Protein AF-A7TB73-F1 (afdb_monomer_lite)

Secondary structure (DSSP, 8-state):
---EEE-TTS--EEE-------TTS-S---GGGSSHHHHHHHHHHHHHHT-TTTTTT-------TTT-----S--EEEE-SS-TTEEEEE-TT-HHHHHHHHTTHHHHHHHHHHHHTS--SSS-EEEEEETT-SSSEEE-SSEEEEEGGG---TT-HHHHHHHHHHHHHHHHHHHHHTT---SSGGGHHHHHHHHHHHHHHHHHHHHHHHHHHHHHT-

Organism: Nematostella vectensis (NCBI:txid45351)

Foldseek 3Di:
DWDWDQDPPDRDTDGPDDDDDDPPDDLDPDPVCVDPVNVVVVVVVQVLLQDCVNVVNDGRHDDPPLQDDDDDDPWDWDAQPVDNLEIETEDPPLVQLVCVLCNCVVVLQVLLCVVVVHHQPDSHAYEYEDAPDPDQWRAHANYIYHHPVLRDHPVDVVSSLVSLLRVSLSSLLNSCCVVDPDPTPVCVCVSNVRSVVSSLVVCCVPVHDVRSVVVVVD

pLDDT: mean 75.33, std 19.54, range [25.14, 95.38]

Sequence (218 aa):
MRVCIREEKKEDWYEAGFQLEDSNRPVCPDGKKRNLDYFLACQQNAVSSADPDYGGGELVIRIPKQVLSCAMGPFEIYVDPIMPEVTNFCLPGLLANLKHSTAFLHDVFEMYEENLSCRYPYTHYKQVFVDQAYSVKAAYASMSIFNTSLLHSSRIIDQTFITRRVLAQALAEQFFGCYICMQDWSDAWLCSGIAGYLYSLYVKKAFGNNEYRYWIMK

InterPro domains:
  IPR014782 Peptidase M1, membrane alanine aminopeptidase [PF01433] (107-213)
  IPR027268 Peptidase M4/M1, CTD superfamily [G3DSA:1.10.390.10] (83-218)
  IPR037813 Transcription initiation factor TFIID subunit 2 [PTHR15137] (67-218)

Structure (mmCIF, N/CA/C/O backbone):
data_AF-A7TB73-F1
#
_entry.id   AF-A7TB73-F1
#
loop_
_atom_site.group_PDB
_atom_site.id
_atom_site.type_symbol
_atom_site.label_atom_id
_atom_site.label_alt_id
_atom_site.label_comp_id
_atom_site.label_asym_id
_atom_site.label_entity_id
_atom_site.label_seq_id
_atom_site.pdbx_PDB_ins_code
_atom_site.Cartn_x
_atom_site.Cartn_y
_atom_site.Cartn_z
_atom_site.occupancy
_atom_site.B_iso_or_equiv
_atom_site.auth_seq_id
_atom_site.auth_comp_id
_atom_site.auth_asym_id
_atom_site.auth_atom_id
_atom_site.pdbx_PDB_model_num
ATOM 1 N N . MET A 1 1 ? -21.902 -4.929 -16.875 1.00 30.62 1 MET A N 1
ATOM 2 C CA . MET A 1 1 ? -22.076 -3.512 -16.486 1.00 30.62 1 MET A CA 1
ATOM 3 C C . MET A 1 1 ? -21.548 -2.669 -17.643 1.00 30.62 1 MET A C 1
ATOM 5 O O . MET A 1 1 ? -20.376 -2.799 -17.960 1.00 30.62 1 MET A O 1
ATOM 9 N N . ARG A 1 2 ? -22.414 -1.945 -18.369 1.00 25.14 2 ARG A N 1
ATOM 10 C CA . ARG A 1 2 ? -22.021 -1.143 -19.545 1.00 25.14 2 ARG A CA 1
ATOM 11 C C . ARG A 1 2 ? -21.600 0.242 -19.066 1.00 25.14 2 ARG A C 1
ATOM 13 O O . ARG A 1 2 ? -22.433 0.953 -18.515 1.00 25.14 2 ARG A O 1
ATOM 20 N N . VAL A 1 3 ? -20.337 0.606 -19.253 1.00 28.23 3 VAL A N 1
ATOM 21 C CA . VAL A 1 3 ? -19.858 1.967 -18.986 1.00 28.23 3 VAL A CA 1
ATOM 22 C C . VAL A 1 3 ? -19.557 2.608 -20.333 1.00 28.23 3 VAL A C 1
ATOM 24 O O . VAL A 1 3 ? -18.673 2.152 -21.052 1.00 28.23 3 VAL A O 1
ATOM 27 N N . CYS A 1 4 ? -20.341 3.624 -20.687 1.00 30.20 4 CYS A N 1
ATOM 28 C CA . CYS A 1 4 ? -20.129 4.449 -21.872 1.00 30.20 4 CYS A CA 1
ATOM 29 C C . CYS A 1 4 ? -19.457 5.747 -21.425 1.00 30.20 4 CYS A C 1
ATOM 31 O O . CYS A 1 4 ? -19.953 6.402 -20.508 1.00 30.20 4 CYS A O 1
ATOM 33 N N . ILE A 1 5 ? -18.341 6.114 -22.051 1.00 42.56 5 ILE A N 1
ATOM 34 C CA . ILE A 1 5 ? -17.642 7.374 -21.778 1.00 42.56 5 ILE A CA 1
ATOM 35 C C . ILE A 1 5 ? -17.822 8.266 -23.005 1.00 42.56 5 ILE A C 1
ATOM 37 O O . ILE A 1 5 ? -17.532 7.845 -24.122 1.00 42.56 5 ILE A O 1
ATOM 41 N N . ARG A 1 6 ? -18.332 9.481 -22.788 1.00 35.41 6 ARG A N 1
ATOM 42 C CA . ARG A 1 6 ? -18.509 10.504 -23.824 1.00 35.41 6 ARG A CA 1
ATOM 43 C C . ARG A 1 6 ? -17.236 11.345 -23.898 1.00 35.41 6 ARG A C 1
ATOM 45 O O . ARG A 1 6 ? -16.830 11.915 -22.890 1.00 35.41 6 ARG A O 1
ATOM 52 N N . GLU A 1 7 ? -16.609 11.410 -25.067 1.00 40.19 7 GLU A N 1
ATOM 53 C CA . GLU A 1 7 ? -15.435 12.253 -25.310 1.00 40.19 7 GLU A CA 1
ATOM 54 C C . GLU A 1 7 ? -15.895 13.589 -25.927 1.00 40.19 7 GLU A C 1
ATOM 56 O O . GLU A 1 7 ? -16.619 13.602 -26.918 1.00 40.19 7 GLU A O 1
ATOM 61 N N . GLU A 1 8 ? -15.520 14.732 -25.343 1.00 45.84 8 GLU A N 1
ATOM 62 C CA . GLU A 1 8 ? -16.098 16.048 -25.698 1.00 45.84 8 GLU A CA 1
ATOM 63 C C . GLU A 1 8 ? -15.770 16.549 -27.117 1.00 45.84 8 GLU A C 1
ATOM 65 O O . GLU A 1 8 ? -16.395 17.495 -27.589 1.00 45.84 8 GLU A O 1
ATOM 70 N N . LYS A 1 9 ? -14.813 15.939 -27.830 1.00 45.81 9 LYS A N 1
ATOM 71 C CA . LYS A 1 9 ? -14.358 16.429 -29.148 1.00 45.81 9 LYS A CA 1
ATOM 72 C C . LYS A 1 9 ? -14.953 15.709 -30.360 1.00 45.81 9 LYS A C 1
ATOM 74 O O . LYS A 1 9 ? -14.787 16.192 -31.477 1.00 45.81 9 LYS A O 1
ATOM 79 N N . LYS A 1 10 ? -15.642 14.585 -30.172 1.00 43.84 10 LYS A N 1
ATOM 80 C CA . LYS A 1 10 ? -16.361 13.855 -31.225 1.00 43.84 10 LYS A CA 1
ATOM 81 C C . LYS A 1 10 ? -17.580 13.229 -30.570 1.00 43.84 10 LYS A C 1
ATOM 83 O O . LYS A 1 10 ? -17.409 12.375 -29.713 1.00 43.84 10 LYS A O 1
ATOM 88 N N . GLU A 1 11 ? -18.785 13.656 -30.934 1.00 41.56 11 GLU A N 1
ATOM 89 C CA . GLU A 1 11 ? -20.056 13.186 -30.353 1.00 41.56 11 GLU A CA 1
ATOM 90 C C . GLU A 1 11 ? -20.406 11.715 -30.681 1.00 41.56 11 GLU A C 1
ATOM 92 O O . GLU A 1 11 ? -21.569 11.379 -30.882 1.00 41.56 11 GLU A O 1
ATOM 97 N N . ASP A 1 12 ? -19.420 10.821 -30.708 1.00 39.31 12 ASP A N 1
ATOM 98 C CA . ASP A 1 12 ? -19.605 9.400 -30.965 1.00 39.31 12 ASP A CA 1
ATOM 99 C C . ASP A 1 12 ? -19.478 8.589 -29.672 1.00 39.31 12 ASP A C 1
ATOM 101 O O . ASP A 1 12 ? -18.581 8.789 -28.848 1.00 39.31 12 ASP A O 1
ATOM 105 N N . TRP A 1 13 ? -20.404 7.646 -29.501 1.00 39.75 13 TRP A N 1
ATOM 106 C CA . TRP A 1 13 ? -20.432 6.719 -28.377 1.00 39.75 13 TRP A CA 1
ATOM 107 C C . TRP A 1 13 ? -19.535 5.518 -28.675 1.00 39.75 13 TRP A C 1
ATOM 109 O O . TRP A 1 13 ? -19.799 4.763 -29.609 1.00 39.75 13 TRP A O 1
ATOM 119 N N . TYR A 1 14 ? -18.507 5.306 -27.854 1.00 42.97 14 TYR A N 1
ATOM 120 C CA . TYR A 1 14 ? -17.658 4.119 -27.943 1.00 42.97 14 TYR A CA 1
ATOM 121 C C . TYR A 1 14 ? -18.011 3.136 -26.824 1.00 42.97 14 TYR A C 1
ATOM 123 O O . TYR A 1 14 ? -17.956 3.477 -25.639 1.00 42.97 14 TYR A O 1
ATOM 131 N N . GLU A 1 15 ? -18.352 1.898 -27.190 1.00 35.72 15 GLU A N 1
ATOM 132 C CA . GLU A 1 15 ? -18.360 0.791 -26.235 1.00 35.72 15 GLU A CA 1
ATOM 133 C C . GLU A 1 15 ? -16.908 0.462 -25.869 1.00 35.72 15 GLU A C 1
ATOM 135 O O . GLU A 1 15 ? -16.087 0.149 -26.734 1.00 35.72 15 GLU A O 1
ATOM 140 N N . ALA A 1 16 ? -16.570 0.546 -24.581 1.00 34.16 16 ALA A N 1
ATOM 141 C CA . ALA A 1 16 ? -15.272 0.096 -24.101 1.00 34.16 16 ALA A CA 1
ATOM 142 C C . ALA A 1 16 ? -15.168 -1.423 -24.309 1.00 34.16 16 ALA A C 1
ATOM 144 O O . ALA A 1 16 ? -15.798 -2.207 -23.596 1.00 34.16 16 ALA A O 1
ATOM 145 N N . GLY A 1 17 ? -14.385 -1.833 -25.307 1.00 35.34 17 GLY A N 1
ATOM 146 C CA . GLY A 1 17 ? -14.050 -3.231 -25.533 1.00 35.34 17 GLY A CA 1
ATOM 147 C C . GLY A 1 17 ? -13.231 -3.757 -24.360 1.00 35.34 17 GLY A C 1
ATOM 148 O O . GLY A 1 17 ? -12.040 -3.479 -24.250 1.00 35.34 17 GLY A O 1
ATOM 149 N N . PHE A 1 18 ? -13.871 -4.509 -23.470 1.00 40.88 18 PHE A N 1
ATOM 150 C CA . PHE A 1 18 ? -13.161 -5.360 -22.527 1.00 40.88 18 PHE A CA 1
ATOM 151 C C . PHE A 1 18 ? -12.435 -6.445 -23.326 1.00 40.88 18 PHE A C 1
ATOM 153 O O . PHE A 1 18 ? -13.079 -7.232 -24.016 1.00 40.88 18 PHE A O 1
ATOM 160 N N . GLN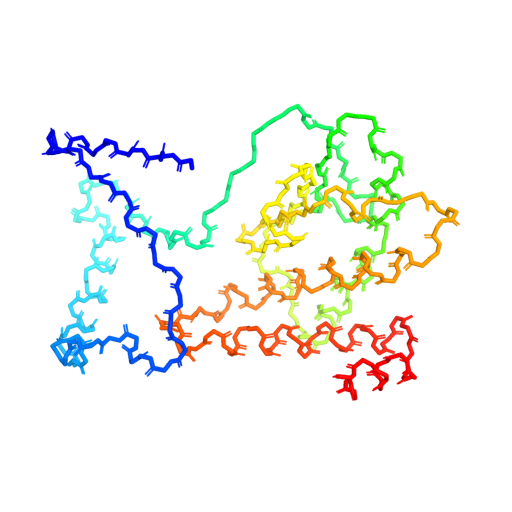 A 1 19 ? -11.111 -6.513 -23.214 1.00 35.59 19 GLN A N 1
ATOM 161 C CA . GLN A 1 19 ? -10.361 -7.719 -23.550 1.00 35.59 19 GLN A CA 1
ATOM 162 C C . GLN A 1 19 ? -9.378 -8.009 -22.422 1.00 35.59 19 GLN A C 1
ATOM 164 O O . GLN A 1 19 ? -8.338 -7.367 -22.293 1.00 35.59 19 GLN A O 1
ATOM 169 N N . LEU A 1 20 ? -9.755 -8.971 -21.583 1.00 45.78 20 LEU A N 1
ATOM 170 C CA . LEU A 1 20 ? -8.791 -9.811 -20.888 1.00 45.78 20 LEU A CA 1
ATOM 171 C C . LEU A 1 20 ? -8.382 -10.940 -21.856 1.00 45.78 20 LEU A C 1
ATOM 173 O O . LEU A 1 20 ? -9.182 -11.328 -22.703 1.00 45.78 20 LEU A O 1
ATOM 177 N N . GLU A 1 21 ? -7.177 -11.475 -21.649 1.00 47.62 21 GLU A N 1
ATOM 178 C CA . GLU A 1 21 ? -6.727 -12.821 -22.057 1.00 47.62 21 GLU A CA 1
ATOM 179 C C . GLU A 1 21 ? -6.179 -13.021 -23.479 1.00 47.62 21 GLU A C 1
ATOM 181 O O . GLU A 1 21 ? -6.885 -13.343 -24.427 1.00 47.62 21 GLU A O 1
ATOM 186 N N . ASP A 1 22 ? -4.847 -12.971 -23.577 1.00 38.41 22 ASP A N 1
ATOM 187 C CA . ASP A 1 22 ? -4.082 -14.084 -24.155 1.00 38.41 22 ASP A CA 1
ATOM 188 C C . ASP A 1 22 ? -2.602 -13.949 -23.751 1.00 38.41 22 ASP A C 1
ATOM 190 O O . ASP A 1 22 ? -1.889 -13.081 -24.251 1.00 38.41 22 ASP A O 1
ATOM 194 N N . SER A 1 23 ? -2.105 -14.824 -22.867 1.00 47.09 23 SER A N 1
ATOM 195 C CA . SER A 1 23 ? -0.691 -14.823 -22.435 1.00 47.09 23 SER A CA 1
ATOM 196 C C . SER A 1 23 ? 0.293 -15.221 -23.554 1.00 47.09 23 SER A C 1
ATOM 198 O O . SER A 1 23 ? 1.503 -15.136 -23.360 1.00 47.09 23 SER A O 1
ATOM 200 N N . ASN A 1 24 ? -0.221 -15.645 -24.716 1.00 49.75 24 ASN A N 1
ATOM 201 C CA . ASN A 1 24 ? 0.547 -16.093 -25.882 1.00 49.75 24 ASN A CA 1
ATOM 202 C C . ASN A 1 24 ? 0.477 -15.141 -27.089 1.00 49.75 24 ASN A C 1
ATOM 204 O O . ASN A 1 24 ? 1.069 -15.437 -28.129 1.00 49.75 24 ASN A O 1
ATOM 208 N N . ARG A 1 25 ? -0.228 -14.004 -27.002 1.00 46.22 25 ARG A N 1
ATOM 209 C CA . ARG A 1 25 ? -0.214 -13.004 -28.081 1.00 46.22 25 ARG A CA 1
ATOM 210 C C . ARG A 1 25 ? 0.897 -11.980 -27.840 1.00 46.22 25 ARG A C 1
ATOM 212 O O . ARG A 1 25 ? 1.004 -11.453 -26.736 1.00 46.22 25 ARG A O 1
ATOM 219 N N . PRO A 1 26 ? 1.713 -11.645 -28.856 1.00 45.59 26 PRO A N 1
ATOM 220 C CA . PRO A 1 26 ? 2.682 -10.569 -28.718 1.00 45.59 26 PRO A CA 1
ATOM 221 C C . PRO A 1 26 ? 1.949 -9.244 -28.469 1.00 45.59 26 PRO A C 1
ATOM 223 O O . PRO A 1 26 ? 1.079 -8.848 -29.244 1.00 45.59 26 PRO A O 1
ATOM 226 N N . VAL A 1 27 ? 2.350 -8.561 -27.395 1.00 50.16 27 VAL A N 1
ATOM 227 C CA . VAL A 1 27 ? 1.726 -7.349 -26.823 1.00 50.16 27 VAL A CA 1
ATOM 228 C C . VAL A 1 27 ? 1.577 -6.201 -27.839 1.00 50.16 27 VAL A C 1
ATOM 230 O O . VAL A 1 27 ? 0.666 -5.387 -27.730 1.00 50.16 27 VAL A O 1
ATOM 233 N N . CYS A 1 28 ? 2.405 -6.181 -28.889 1.00 51.22 28 CYS A N 1
ATOM 234 C CA . CYS A 1 28 ? 2.208 -5.356 -30.081 1.00 51.22 28 CYS A CA 1
ATOM 235 C C . CYS A 1 28 ? 2.210 -6.243 -31.340 1.00 51.22 28 CYS A C 1
ATOM 237 O O . CYS A 1 28 ? 3.296 -6.665 -31.769 1.00 51.22 28 CYS A O 1
ATOM 239 N N . PRO A 1 29 ? 1.038 -6.518 -31.949 1.00 48.41 29 PRO A N 1
ATOM 240 C CA . PRO A 1 29 ? 0.957 -7.286 -33.191 1.00 48.41 29 PRO A CA 1
ATOM 241 C C . PRO A 1 29 ? 1.486 -6.500 -34.402 1.00 48.41 29 PRO A C 1
ATOM 243 O O . PRO A 1 29 ? 1.920 -7.103 -35.379 1.00 48.41 29 PRO A O 1
ATOM 246 N N . ASP A 1 30 ? 1.515 -5.163 -34.323 1.00 50.62 30 ASP A N 1
ATOM 247 C CA . ASP A 1 30 ? 2.002 -4.288 -35.392 1.00 50.62 30 ASP A CA 1
ATOM 248 C C . ASP A 1 30 ? 3.504 -3.989 -35.267 1.00 50.62 30 ASP A C 1
ATOM 250 O O . ASP A 1 30 ? 3.944 -3.253 -34.378 1.00 50.62 30 ASP A O 1
ATOM 254 N N . GLY A 1 31 ? 4.298 -4.477 -36.225 1.00 55.53 31 GLY A N 1
ATOM 255 C CA . GLY A 1 31 ? 5.743 -4.210 -36.316 1.00 55.53 31 GLY A CA 1
ATOM 256 C C . GLY A 1 31 ? 6.112 -2.726 -36.478 1.00 55.53 31 GLY A C 1
ATOM 257 O O . GLY A 1 31 ? 7.245 -2.344 -36.203 1.00 55.53 31 GLY A O 1
ATOM 258 N N . LYS A 1 32 ? 5.149 -1.870 -36.848 1.00 54.47 32 LYS A N 1
ATOM 259 C CA . LYS A 1 32 ? 5.324 -0.412 -36.979 1.00 54.47 32 LYS A CA 1
ATOM 260 C C . LYS A 1 32 ? 5.523 0.319 -35.650 1.00 54.47 32 LYS A C 1
ATOM 262 O O . LYS A 1 32 ? 5.973 1.452 -35.668 1.00 54.47 32 LYS A O 1
ATOM 267 N N . LYS A 1 33 ? 5.180 -0.305 -34.518 1.00 53.72 33 LYS A N 1
ATOM 268 C CA . LYS A 1 33 ? 5.371 0.264 -33.171 1.00 53.72 33 LYS A CA 1
ATOM 269 C C . LYS A 1 33 ? 6.686 -0.179 -32.517 1.00 53.72 33 LYS A C 1
ATOM 271 O O . LYS A 1 33 ? 6.906 0.099 -31.348 1.00 53.72 33 LYS A O 1
ATOM 276 N N . ARG A 1 34 ? 7.540 -0.899 -33.260 1.00 55.78 34 ARG A N 1
ATOM 277 C CA . ARG A 1 34 ? 8.834 -1.431 -32.797 1.00 55.78 34 ARG A CA 1
ATOM 278 C C . ARG A 1 34 ? 10.042 -0.725 -33.424 1.00 55.78 34 ARG A C 1
ATOM 280 O O . ARG A 1 34 ? 11.150 -1.241 -33.334 1.00 55.78 34 ARG A O 1
ATOM 287 N N . ASN A 1 35 ? 9.854 0.398 -34.116 1.00 57.44 35 ASN A N 1
ATOM 288 C CA . ASN A 1 35 ? 10.964 1.175 -34.667 1.00 57.44 35 ASN A CA 1
ATOM 289 C C . ASN A 1 35 ? 11.380 2.287 -33.696 1.00 57.44 35 ASN A C 1
ATOM 291 O O . ASN A 1 35 ? 10.551 2.907 -33.030 1.00 57.44 35 ASN A O 1
ATOM 295 N N . LEU A 1 36 ? 12.687 2.544 -33.645 1.00 43.56 36 LEU A N 1
ATOM 296 C CA . LEU A 1 36 ? 13.286 3.568 -32.789 1.00 43.56 36 LEU A CA 1
ATOM 297 C C . LEU A 1 36 ? 12.685 4.960 -33.050 1.00 43.56 36 LEU A C 1
ATOM 299 O O . LEU A 1 36 ? 12.507 5.729 -32.112 1.00 43.56 36 LEU A O 1
ATOM 303 N N . ASP A 1 37 ? 12.278 5.241 -34.291 1.00 53.44 37 ASP A N 1
ATOM 304 C CA . ASP A 1 37 ? 11.647 6.508 -34.680 1.00 53.44 37 ASP A CA 1
ATOM 305 C C . ASP A 1 37 ? 10.260 6.711 -34.052 1.00 53.44 37 ASP A C 1
ATOM 307 O O . ASP A 1 37 ? 9.904 7.832 -33.694 1.00 53.44 37 ASP A O 1
ATOM 311 N N . TYR A 1 38 ? 9.475 5.641 -33.871 1.00 58.34 38 TYR A N 1
ATOM 312 C CA . TYR A 1 38 ? 8.191 5.724 -33.168 1.00 58.34 38 TYR A CA 1
ATOM 313 C C . TYR A 1 38 ? 8.402 6.018 -31.682 1.00 58.34 38 TYR A C 1
ATOM 315 O O . TYR A 1 38 ? 7.711 6.865 -31.116 1.00 58.34 38 TYR A O 1
ATOM 323 N N . PHE A 1 39 ? 9.397 5.380 -31.061 1.00 48.41 39 PHE A N 1
ATOM 324 C CA . PHE A 1 39 ? 9.738 5.631 -29.660 1.00 48.41 39 PHE A CA 1
ATOM 325 C C . PHE A 1 39 ? 10.304 7.035 -29.439 1.00 48.41 39 PHE A C 1
ATOM 327 O O . PHE A 1 39 ? 9.879 7.710 -28.501 1.00 48.41 39 PHE A O 1
ATOM 334 N N . LEU A 1 40 ? 11.177 7.512 -30.332 1.00 55.88 40 LEU A N 1
ATOM 335 C CA . LEU A 1 40 ? 11.671 8.890 -30.327 1.00 55.88 40 LEU A CA 1
ATOM 336 C C . LEU A 1 40 ? 10.525 9.893 -30.489 1.00 55.88 40 LEU A C 1
ATOM 338 O O . LEU A 1 40 ? 10.464 10.861 -29.739 1.00 55.88 40 LEU A O 1
ATOM 342 N N . ALA A 1 41 ? 9.562 9.636 -31.378 1.00 65.12 41 ALA A N 1
ATOM 343 C CA . ALA A 1 41 ? 8.391 10.497 -31.538 1.00 65.12 41 ALA A CA 1
ATOM 344 C C . ALA A 1 41 ? 7.495 10.517 -30.285 1.00 65.12 41 ALA A C 1
ATOM 346 O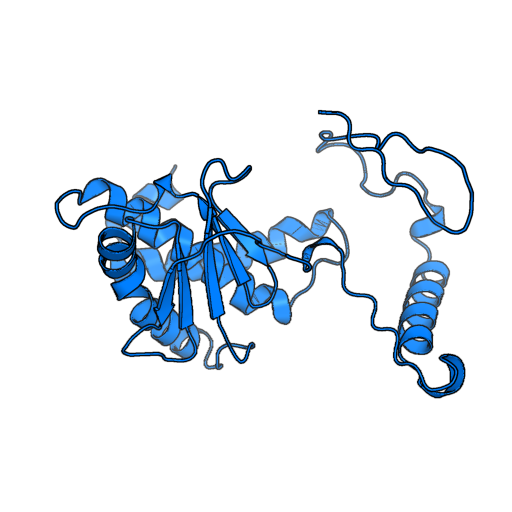 O . ALA A 1 41 ? 7.018 11.577 -29.879 1.00 65.12 41 ALA A O 1
ATOM 347 N N . CYS A 1 42 ? 7.278 9.372 -29.631 1.00 56.38 42 CYS A N 1
ATOM 348 C CA . CYS A 1 42 ? 6.540 9.308 -28.367 1.00 56.38 42 CYS A CA 1
ATOM 349 C C . CYS A 1 42 ? 7.266 10.048 -27.235 1.00 56.38 42 CYS A C 1
ATOM 351 O O . CYS A 1 42 ? 6.629 10.803 -26.500 1.00 56.38 42 CYS A O 1
ATOM 353 N N . GLN A 1 43 ? 8.584 9.873 -27.119 1.00 52.97 43 GLN A N 1
ATOM 354 C CA . GLN A 1 43 ? 9.412 10.563 -26.131 1.00 52.97 43 GLN A CA 1
ATOM 355 C C . GLN A 1 43 ? 9.410 12.076 -26.373 1.00 52.97 43 GLN A C 1
ATOM 357 O O . GLN A 1 43 ? 9.206 12.849 -25.442 1.00 52.97 43 GLN A O 1
ATOM 362 N N . GLN A 1 44 ? 9.555 12.506 -27.624 1.00 63.91 44 GLN A N 1
ATOM 363 C CA . GLN A 1 44 ? 9.565 13.918 -27.987 1.00 63.91 44 GLN A CA 1
ATOM 364 C C . GLN A 1 44 ? 8.202 14.576 -27.755 1.00 63.91 44 GLN A C 1
ATOM 366 O O . GLN A 1 44 ? 8.161 15.696 -27.254 1.00 63.91 44 GLN A O 1
ATOM 371 N N . ASN A 1 45 ? 7.096 13.863 -27.998 1.00 60.88 45 ASN A N 1
ATOM 372 C CA . ASN A 1 45 ? 5.739 14.303 -27.649 1.00 60.88 45 ASN A CA 1
ATOM 373 C C . ASN A 1 45 ? 5.498 14.380 -26.132 1.00 60.88 45 ASN A C 1
ATOM 375 O O . ASN A 1 45 ? 4.750 15.241 -25.676 1.00 60.88 45 ASN A O 1
ATOM 379 N N . ALA A 1 46 ? 6.105 13.489 -25.343 1.00 53.94 46 ALA A N 1
ATOM 380 C CA . ALA A 1 46 ? 6.024 13.539 -23.884 1.00 53.94 46 ALA A CA 1
ATOM 381 C C . ALA A 1 46 ? 6.804 14.740 -23.323 1.00 53.94 46 ALA A C 1
ATOM 383 O O . ALA A 1 46 ? 6.273 15.476 -22.492 1.00 53.94 46 ALA A O 1
ATOM 384 N N . VAL A 1 47 ? 8.017 14.980 -23.836 1.00 57.84 47 VAL A N 1
ATOM 385 C CA . VAL A 1 47 ? 8.861 16.130 -23.467 1.00 57.84 47 VAL A CA 1
ATOM 386 C C . VAL A 1 47 ? 8.180 17.445 -23.841 1.00 57.84 47 VAL A C 1
ATOM 388 O O . VAL A 1 47 ? 8.055 18.320 -22.993 1.00 57.84 47 VAL A O 1
ATOM 391 N N . SER A 1 48 ? 7.651 17.558 -25.061 1.00 60.53 48 SER A N 1
ATOM 392 C CA . SER A 1 48 ? 6.945 18.771 -25.502 1.00 60.53 48 SER A CA 1
ATOM 393 C C . SER A 1 48 ? 5.588 18.980 -24.819 1.00 60.53 48 SER A C 1
ATOM 395 O O . SER A 1 48 ? 5.161 20.119 -24.683 1.00 60.53 48 SER A O 1
ATOM 397 N N . SER A 1 49 ? 4.924 17.934 -24.304 1.00 54.62 49 SER A N 1
ATOM 398 C CA . SER A 1 49 ? 3.721 18.117 -23.467 1.00 54.62 49 SER A CA 1
ATOM 399 C C . SER A 1 49 ? 4.007 18.681 -22.070 1.00 54.62 49 SER A C 1
ATOM 401 O O . SER A 1 49 ? 3.104 19.227 -21.441 1.00 54.62 49 SER A O 1
ATOM 403 N N . ALA A 1 50 ? 5.253 18.575 -21.604 1.00 53.28 50 ALA A N 1
ATOM 404 C CA . ALA A 1 50 ? 5.716 19.161 -20.350 1.00 53.28 50 ALA A CA 1
ATOM 405 C C . ALA A 1 50 ? 6.485 20.485 -20.555 1.00 53.28 50 ALA A C 1
ATOM 407 O O . ALA A 1 50 ? 6.977 21.052 -19.582 1.00 53.28 50 ALA A O 1
ATOM 408 N N . ASP A 1 51 ? 6.602 20.963 -21.799 1.00 58.31 51 ASP A N 1
ATOM 409 C CA . ASP A 1 51 ? 7.292 22.205 -22.140 1.00 58.31 51 ASP A CA 1
ATOM 410 C C . ASP A 1 51 ? 6.329 23.403 -21.985 1.00 58.31 51 ASP A C 1
ATOM 412 O O . ASP A 1 51 ? 5.318 23.474 -22.699 1.00 58.31 51 ASP A O 1
ATOM 416 N N . PRO A 1 52 ? 6.594 24.336 -21.050 1.00 53.31 52 PRO A N 1
ATOM 417 C CA . PRO A 1 52 ? 5.705 25.464 -20.773 1.00 53.31 52 PRO A CA 1
ATOM 418 C C . PRO A 1 52 ? 5.519 26.406 -21.974 1.00 53.31 52 PRO A C 1
ATOM 420 O O . PRO A 1 52 ? 4.469 27.049 -22.072 1.00 53.31 52 PRO A O 1
ATOM 423 N N . ASP A 1 53 ? 6.478 26.446 -22.909 1.00 66.69 53 ASP A N 1
ATOM 424 C CA . ASP A 1 53 ? 6.418 27.303 -24.099 1.00 66.69 53 ASP A CA 1
ATOM 425 C C . ASP A 1 53 ? 5.436 26.757 -25.153 1.00 66.69 53 ASP A C 1
ATOM 427 O O . ASP A 1 53 ? 4.798 27.524 -25.879 1.00 66.69 53 ASP A O 1
ATOM 431 N N . TYR A 1 54 ? 5.245 25.433 -25.204 1.00 58.38 54 TYR A N 1
ATOM 432 C CA . TYR A 1 54 ? 4.307 24.770 -26.120 1.00 58.38 54 TYR A CA 1
ATOM 433 C C . TYR A 1 54 ? 2.887 24.625 -25.550 1.00 58.38 54 TYR A C 1
ATOM 435 O O . TYR A 1 54 ? 1.934 24.467 -26.315 1.00 58.38 54 TYR A O 1
ATOM 443 N N . GLY A 1 55 ? 2.725 24.706 -24.227 1.00 55.78 55 GLY A N 1
ATOM 444 C CA . GLY A 1 55 ? 1.438 24.600 -23.531 1.00 55.78 55 GLY A CA 1
ATOM 445 C C . GLY A 1 55 ? 0.654 25.910 -23.394 1.00 55.78 55 GLY A C 1
ATOM 446 O O . GLY A 1 55 ? -0.363 25.937 -22.707 1.00 55.78 55 GLY A O 1
ATOM 447 N N . GLY A 1 56 ? 1.119 27.019 -23.983 1.00 62.47 56 GLY A N 1
ATOM 448 C CA . GLY A 1 56 ? 0.485 28.335 -23.810 1.00 62.47 56 GLY A CA 1
ATOM 449 C C . GLY A 1 56 ? 0.542 28.855 -22.366 1.00 62.47 56 GLY A C 1
ATOM 450 O O . GLY A 1 56 ? -0.335 29.614 -21.956 1.00 62.47 56 GLY A O 1
ATOM 451 N N . GLY A 1 57 ? 1.550 28.429 -21.592 1.00 61.22 57 GLY A N 1
ATOM 452 C CA . GLY A 1 57 ? 1.676 28.695 -20.155 1.00 61.22 57 GLY A CA 1
ATOM 453 C C . GLY A 1 57 ? 1.048 27.631 -19.243 1.00 61.22 57 GLY A C 1
ATOM 454 O O . GLY A 1 57 ? 1.149 27.754 -18.023 1.00 61.22 57 GLY A O 1
ATOM 455 N N . GLU A 1 58 ? 0.429 26.584 -19.798 1.00 45.66 58 GLU A N 1
ATOM 456 C CA . GLU A 1 58 ? -0.164 25.475 -19.045 1.00 45.66 58 GLU A CA 1
ATOM 457 C C . GLU A 1 58 ? 0.725 24.218 -19.107 1.00 45.66 58 GLU A C 1
ATOM 459 O O . GLU A 1 58 ? 1.112 23.757 -20.180 1.00 45.66 58 GLU A O 1
ATOM 464 N N . LEU A 1 59 ? 1.064 23.648 -17.946 1.00 44.69 59 LEU A N 1
ATOM 465 C CA . LEU A 1 59 ? 1.890 22.442 -17.845 1.00 44.69 59 LEU A CA 1
ATOM 466 C C . LEU A 1 59 ? 1.008 21.184 -17.907 1.00 44.69 59 LEU A C 1
ATOM 468 O O . LEU A 1 59 ? 0.331 20.849 -16.933 1.00 44.69 59 LEU A O 1
ATOM 472 N N . VAL A 1 60 ? 1.040 20.453 -19.025 1.00 47.56 60 VAL A N 1
ATOM 473 C CA . VAL A 1 60 ? 0.195 19.264 -19.239 1.00 47.56 60 VAL A CA 1
ATOM 474 C C . VAL A 1 60 ? 0.977 17.976 -18.965 1.00 47.56 60 VAL A C 1
ATOM 476 O O . VAL A 1 60 ? 1.531 17.334 -19.857 1.00 47.56 60 VAL A O 1
ATOM 479 N N . ILE A 1 61 ? 0.984 17.540 -17.704 1.00 48.91 61 ILE A N 1
ATOM 480 C CA . ILE A 1 61 ? 1.617 16.273 -17.307 1.00 48.91 61 ILE A CA 1
ATOM 481 C C . ILE A 1 61 ? 0.684 15.101 -17.644 1.00 48.91 61 ILE A C 1
ATOM 483 O O . ILE A 1 61 ? -0.378 14.936 -17.041 1.00 48.91 61 ILE A O 1
ATOM 487 N N . ARG A 1 62 ? 1.084 14.238 -18.587 1.00 46.50 62 ARG A N 1
ATOM 488 C CA . ARG A 1 62 ? 0.372 12.977 -18.857 1.00 46.50 62 ARG A CA 1
ATOM 489 C C . ARG A 1 62 ? 0.697 11.951 -17.777 1.00 46.50 62 ARG A C 1
ATOM 491 O O . ARG A 1 62 ? 1.746 11.315 -17.809 1.00 46.50 62 ARG A O 1
ATOM 498 N N . ILE A 1 63 ? -0.228 11.763 -16.842 1.00 50.50 63 ILE A N 1
ATOM 499 C CA . ILE A 1 63 ? -0.135 10.706 -15.832 1.00 50.50 63 ILE A CA 1
ATOM 500 C C . ILE A 1 63 ? -0.600 9.382 -16.466 1.00 50.50 63 ILE A C 1
ATOM 502 O O . ILE A 1 63 ? -1.691 9.345 -17.048 1.00 50.50 63 ILE A O 1
ATOM 506 N N . PRO A 1 64 ? 0.178 8.285 -16.380 1.00 53.31 64 PRO A N 1
ATOM 507 C CA . PRO A 1 64 ? -0.270 6.975 -16.841 1.00 53.31 64 PRO A CA 1
ATOM 508 C C . PRO A 1 64 ? -1.566 6.580 -16.126 1.00 53.31 64 PRO A C 1
ATOM 510 O O . PRO A 1 64 ? -1.662 6.690 -14.902 1.00 53.31 64 PRO A O 1
ATOM 513 N N . LYS A 1 65 ? -2.568 6.092 -16.870 1.00 55.41 65 LYS A N 1
ATOM 514 C CA . LYS A 1 65 ? -3.883 5.714 -16.309 1.00 55.41 65 LYS A CA 1
ATOM 515 C C . LYS A 1 65 ? -3.771 4.707 -15.158 1.00 55.41 65 LYS A C 1
ATOM 517 O O . LYS A 1 65 ? -4.613 4.702 -14.274 1.00 55.41 65 LYS A O 1
ATOM 522 N N . GLN A 1 66 ? -2.721 3.889 -15.165 1.00 55.44 66 GLN A N 1
ATOM 523 C CA . GLN A 1 66 ? -2.414 2.870 -14.162 1.00 55.44 66 GLN A CA 1
ATOM 524 C C . GLN A 1 66 ? -2.032 3.455 -12.795 1.00 55.44 66 GLN A C 1
ATOM 526 O O . GLN A 1 66 ? -2.071 2.745 -11.799 1.00 55.44 66 GLN A O 1
ATOM 531 N N . VAL A 1 67 ? -1.656 4.733 -12.743 1.00 57.91 67 VAL A N 1
ATOM 532 C CA . VAL A 1 67 ? -1.170 5.410 -11.533 1.00 57.91 67 VAL A CA 1
ATOM 533 C C . VAL A 1 67 ? -2.261 6.289 -10.906 1.00 57.91 67 VAL A C 1
ATOM 535 O O . VAL A 1 67 ? -2.174 6.651 -9.732 1.00 57.91 67 VAL A O 1
ATOM 538 N N . LEU A 1 68 ? -3.320 6.596 -11.662 1.00 65.69 68 LEU A N 1
ATOM 539 C CA . LEU A 1 68 ? -4.444 7.394 -11.191 1.00 65.69 68 LEU A CA 1
ATOM 540 C C . LEU A 1 68 ? -5.390 6.540 -10.343 1.00 65.69 68 LEU A C 1
ATOM 542 O O . LEU A 1 68 ? -5.922 5.533 -10.803 1.00 65.69 68 LEU A O 1
ATOM 546 N N . SER A 1 69 ? -5.652 6.986 -9.120 1.00 66.56 69 SER A N 1
ATOM 547 C CA . SER A 1 69 ? -6.652 6.377 -8.250 1.00 66.56 69 SER A CA 1
ATOM 548 C C . SER A 1 69 ? -7.481 7.435 -7.540 1.00 66.56 69 SER A C 1
ATOM 550 O O . SER A 1 69 ? -6.993 8.502 -7.173 1.00 66.56 69 SER A O 1
ATOM 552 N N . CYS A 1 70 ? -8.764 7.133 -7.368 1.00 73.31 70 CYS A N 1
ATOM 553 C CA . CYS A 1 70 ? -9.714 7.971 -6.658 1.00 73.31 70 CYS A CA 1
ATOM 554 C C . CYS A 1 70 ? -10.638 7.062 -5.848 1.00 73.31 70 CYS A C 1
ATOM 556 O O . CYS A 1 70 ? -11.123 6.053 -6.360 1.00 73.31 70 CYS A O 1
ATOM 558 N N . ALA A 1 71 ? -10.869 7.418 -4.589 1.00 71.25 71 ALA A N 1
ATOM 559 C CA . ALA A 1 71 ? -11.853 6.775 -3.736 1.00 71.25 71 ALA A CA 1
ATOM 560 C C . ALA A 1 71 ? -12.767 7.858 -3.163 1.00 71.25 71 ALA A C 1
ATOM 562 O O . ALA A 1 71 ? -12.292 8.837 -2.591 1.00 71.25 71 ALA A O 1
ATOM 563 N N . MET A 1 72 ? -14.075 7.685 -3.345 1.00 75.88 72 MET A N 1
ATOM 564 C CA . MET A 1 72 ? -15.098 8.652 -2.953 1.00 75.88 72 MET A CA 1
ATOM 565 C C . MET A 1 72 ? -16.120 7.942 -2.074 1.00 75.88 72 MET A C 1
ATOM 567 O O . MET A 1 72 ? -16.677 6.923 -2.475 1.00 75.88 72 MET A O 1
ATOM 571 N N . GLY A 1 73 ? -16.360 8.464 -0.876 1.00 77.94 73 GLY A N 1
ATOM 572 C CA . GLY A 1 73 ? -17.285 7.848 0.066 1.00 77.94 73 GLY A CA 1
ATOM 573 C C . GLY A 1 73 ? -17.215 8.466 1.459 1.00 77.94 73 GLY A C 1
ATOM 574 O O . GLY A 1 73 ? -16.340 9.295 1.725 1.00 77.94 73 GLY A O 1
ATOM 575 N N . PRO A 1 74 ? -18.141 8.079 2.352 1.00 80.62 74 PRO A N 1
ATOM 576 C CA . PRO A 1 74 ? -18.095 8.476 3.749 1.00 80.62 74 PRO A CA 1
ATOM 577 C C . PRO A 1 74 ? 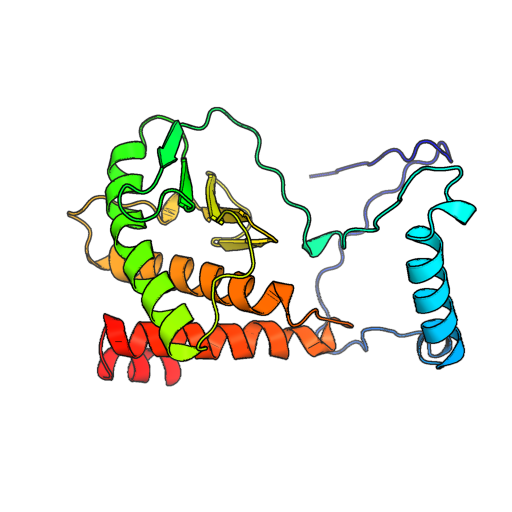-16.978 7.692 4.442 1.00 80.62 74 PRO A C 1
ATOM 579 O O . PRO A 1 74 ? -17.193 6.574 4.900 1.00 80.62 74 PRO A O 1
ATOM 582 N N . PHE A 1 75 ? -15.774 8.256 4.478 1.00 86.38 75 PHE A N 1
ATOM 583 C CA . PHE A 1 75 ? -14.633 7.629 5.137 1.00 86.38 75 PHE A CA 1
ATOM 584 C C . PHE A 1 75 ? -14.388 8.232 6.515 1.00 86.38 75 PHE A C 1
ATOM 586 O O . PHE A 1 75 ? -14.373 9.451 6.688 1.00 86.38 75 PHE A O 1
ATOM 593 N N . GLU A 1 76 ? -14.132 7.363 7.483 1.00 84.81 76 GLU A N 1
ATOM 594 C CA . GLU A 1 76 ? -13.475 7.735 8.726 1.00 84.81 76 GLU A CA 1
ATOM 595 C C . GLU A 1 76 ? -11.961 7.731 8.504 1.00 84.81 76 GLU A C 1
ATOM 597 O O . GLU A 1 76 ? -11.414 6.834 7.855 1.00 84.81 76 GLU A O 1
ATOM 602 N N . ILE A 1 77 ? -11.291 8.755 9.031 1.00 89.31 77 ILE A N 1
ATOM 603 C CA . ILE A 1 77 ? -9.856 8.970 8.848 1.00 89.31 77 ILE A CA 1
ATOM 604 C C . ILE A 1 77 ? -9.135 8.588 10.135 1.00 89.31 77 ILE A C 1
ATOM 606 O O . ILE A 1 77 ? -9.486 9.045 11.225 1.00 89.31 77 ILE A O 1
ATOM 610 N N . TYR A 1 78 ? -8.092 7.781 9.998 1.00 91.81 78 TYR A N 1
ATOM 611 C CA . TYR A 1 78 ? -7.183 7.412 11.067 1.00 91.81 78 TYR A CA 1
ATOM 612 C C . TYR A 1 78 ? -5.743 7.694 10.642 1.00 91.81 78 TYR A C 1
ATOM 614 O O . TYR A 1 78 ? -5.212 7.049 9.741 1.00 91.81 78 TYR A O 1
ATOM 622 N N . VAL A 1 79 ? -5.115 8.662 11.300 1.00 92.56 79 VAL A N 1
ATOM 623 C CA . VAL A 1 79 ? -3.689 8.961 11.123 1.00 92.56 79 VAL A CA 1
ATOM 624 C C . VAL A 1 79 ? -2.889 8.048 12.043 1.00 92.56 79 VAL A C 1
ATOM 626 O O . VAL A 1 79 ? -3.267 7.868 13.207 1.00 92.56 79 VAL A O 1
ATOM 629 N N . ASP A 1 80 ? -1.820 7.450 11.524 1.00 91.44 80 ASP A N 1
ATOM 630 C CA . ASP A 1 80 ? -0.945 6.614 12.338 1.00 91.44 80 ASP A CA 1
ATOM 631 C C . ASP A 1 80 ? -0.255 7.465 13.430 1.00 91.44 80 ASP A C 1
ATOM 633 O O . ASP A 1 80 ? 0.208 8.573 13.150 1.00 91.44 80 ASP A O 1
ATOM 637 N N . PRO A 1 81 ? -0.222 7.005 14.695 1.00 91.81 81 PRO A N 1
ATOM 638 C CA . PRO A 1 81 ? 0.325 7.786 15.801 1.00 91.81 81 PRO A CA 1
ATOM 639 C C . PRO A 1 81 ? 1.856 7.865 15.797 1.00 91.81 81 PRO A C 1
ATOM 641 O O . PRO A 1 81 ? 2.402 8.767 16.428 1.00 91.81 81 PRO A O 1
ATOM 644 N N . ILE A 1 82 ? 2.540 6.919 15.147 1.00 93.31 82 ILE A N 1
ATOM 645 C CA . ILE A 1 82 ? 4.004 6.848 15.080 1.00 93.31 82 ILE A CA 1
ATOM 646 C C . ILE A 1 82 ? 4.497 7.569 13.823 1.00 93.31 82 ILE A C 1
ATOM 648 O O . ILE A 1 82 ? 5.493 8.287 13.889 1.00 93.31 82 ILE A O 1
ATOM 652 N N . MET A 1 83 ? 3.783 7.416 12.704 1.00 90.88 83 MET A N 1
ATOM 653 C CA . MET A 1 83 ? 4.145 7.994 11.407 1.00 90.88 83 MET A CA 1
ATOM 654 C C . MET A 1 83 ? 3.000 8.851 10.833 1.00 90.88 83 MET A C 1
ATOM 656 O O . MET A 1 83 ? 2.153 8.330 10.104 1.00 90.88 83 MET A O 1
ATOM 660 N N . PRO A 1 84 ? 2.951 10.166 11.125 1.00 88.56 84 PRO A N 1
ATOM 661 C CA . PRO A 1 84 ? 1.874 11.057 10.677 1.00 88.56 84 PRO A CA 1
ATOM 662 C C . PRO A 1 84 ? 1.695 11.142 9.152 1.00 88.56 84 PRO A C 1
ATOM 664 O O . PRO A 1 84 ? 0.629 11.527 8.670 1.00 88.56 84 PRO A O 1
ATOM 667 N N . GLU A 1 85 ? 2.721 10.779 8.383 1.00 87.12 85 GLU A N 1
ATOM 668 C CA . GLU A 1 85 ? 2.699 10.684 6.922 1.00 87.12 85 GLU A CA 1
ATOM 669 C C . GLU A 1 85 ? 1.792 9.546 6.418 1.00 87.12 85 GLU A C 1
ATOM 671 O O . GLU A 1 85 ? 1.365 9.554 5.256 1.00 87.12 85 GLU A O 1
ATOM 676 N N . VAL A 1 86 ? 1.473 8.574 7.281 1.00 91.19 86 VAL A N 1
ATOM 677 C CA . VAL A 1 86 ? 0.597 7.438 6.989 1.00 91.19 86 VAL A CA 1
ATOM 678 C C . VAL A 1 86 ? -0.829 7.746 7.433 1.00 91.19 86 VAL A C 1
ATOM 680 O O . VAL A 1 86 ? -1.133 7.946 8.611 1.00 91.19 86 VAL A O 1
ATOM 683 N N . THR A 1 87 ? -1.743 7.732 6.467 1.00 91.81 87 THR A N 1
ATOM 684 C CA . THR A 1 87 ? -3.165 8.011 6.688 1.00 91.81 87 THR A CA 1
ATOM 685 C C . THR A 1 87 ? -4.023 6.859 6.188 1.00 91.81 87 THR A C 1
ATOM 687 O O . THR A 1 87 ? -3.899 6.400 5.054 1.00 91.81 87 THR A O 1
ATOM 690 N N . ASN A 1 88 ? -4.912 6.380 7.048 1.00 92.31 88 ASN A N 1
ATOM 691 C CA . ASN A 1 88 ? -5.769 5.236 6.791 1.00 92.31 88 ASN A CA 1
ATOM 692 C C . ASN A 1 88 ? -7.229 5.690 6.724 1.00 92.31 88 ASN A C 1
ATOM 694 O O . ASN A 1 88 ? -7.689 6.465 7.561 1.00 92.31 88 ASN A O 1
ATOM 698 N N . PHE A 1 89 ? -7.963 5.187 5.742 1.00 91.06 89 PHE A N 1
ATOM 699 C CA . PHE A 1 89 ? -9.353 5.520 5.467 1.00 91.06 89 PHE A CA 1
ATOM 700 C C . PHE A 1 89 ? -10.180 4.237 5.501 1.00 91.06 89 PHE A C 1
ATOM 702 O O . PHE A 1 89 ? -9.858 3.271 4.805 1.00 91.06 89 PHE A O 1
ATOM 709 N N . CYS A 1 90 ? -11.256 4.213 6.282 1.00 90.12 90 CYS A N 1
ATOM 710 C CA . CYS A 1 90 ? -12.184 3.082 6.322 1.00 90.12 90 CYS A CA 1
ATOM 711 C C . CYS A 1 90 ? -13.639 3.533 6.281 1.00 90.12 90 CYS A C 1
ATOM 713 O O . CYS A 1 90 ? -13.958 4.688 6.557 1.00 90.12 90 CYS A O 1
ATOM 715 N N . LEU A 1 91 ? -14.532 2.598 5.964 1.00 87.50 91 LEU A N 1
ATOM 716 C CA . LEU A 1 91 ? -15.968 2.822 6.102 1.00 87.50 91 LEU A CA 1
ATOM 717 C C . LEU A 1 91 ? -16.359 3.015 7.582 1.00 87.50 91 LEU A C 1
ATOM 719 O O . LEU A 1 91 ? -15.660 2.504 8.470 1.00 87.50 91 LEU A O 1
ATOM 723 N N . PRO A 1 92 ? -17.471 3.719 7.865 1.00 89.88 92 PRO A N 1
ATOM 724 C CA . PRO A 1 92 ? -17.855 4.056 9.226 1.00 89.88 92 PRO A CA 1
ATOM 725 C C . PRO A 1 92 ? -18.117 2.810 10.075 1.00 89.88 92 PRO A C 1
ATOM 727 O O . PRO A 1 92 ? -18.678 1.823 9.596 1.00 89.88 92 PRO A O 1
ATOM 730 N N . GLY A 1 93 ? -17.698 2.843 11.340 1.00 91.94 93 GLY A N 1
ATOM 731 C CA . GLY A 1 93 ? -17.853 1.721 12.277 1.00 91.94 93 GLY A CA 1
ATOM 732 C C . GLY A 1 93 ? -16.768 0.635 12.213 1.00 91.94 93 GLY A C 1
ATOM 733 O O . GLY A 1 93 ? -16.755 -0.252 13.067 1.00 91.94 93 GLY A O 1
ATOM 734 N N . LEU A 1 94 ? -15.817 0.708 11.273 1.00 93.00 94 LEU A N 1
ATOM 735 C CA . LEU A 1 94 ? -14.693 -0.241 11.167 1.00 93.00 94 LEU A CA 1
ATOM 736 C C . LEU A 1 94 ? -13.380 0.269 11.785 1.00 93.00 94 LEU A C 1
A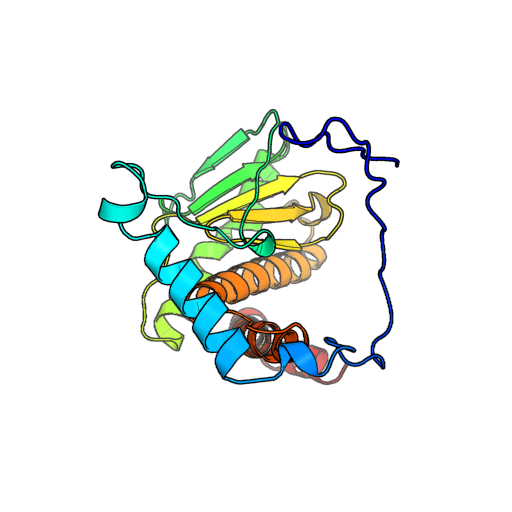TOM 738 O O . LEU A 1 94 ? -12.383 -0.457 11.789 1.00 93.00 94 LEU A O 1
ATOM 742 N N . LEU A 1 95 ? -13.374 1.471 12.369 1.00 93.00 95 LEU A N 1
ATOM 743 C CA . LEU A 1 95 ? -12.181 2.131 12.912 1.00 93.00 95 LEU A CA 1
ATOM 744 C C . LEU A 1 95 ? -11.398 1.272 13.914 1.00 93.00 95 LEU A C 1
ATOM 746 O O . LEU A 1 95 ? -10.171 1.262 13.905 1.00 93.00 95 LEU A O 1
ATOM 750 N N . ALA A 1 96 ? -12.093 0.548 14.795 1.00 94.50 96 ALA A N 1
ATOM 751 C CA . ALA A 1 96 ? -11.442 -0.285 15.806 1.00 94.50 96 ALA A CA 1
ATOM 752 C C . ALA A 1 96 ? -10.640 -1.435 15.172 1.00 94.50 96 ALA A C 1
ATOM 754 O O . ALA A 1 96 ? -9.515 -1.712 15.591 1.00 94.50 96 ALA A O 1
ATOM 755 N N . ASN A 1 97 ? -11.195 -2.060 14.130 1.00 95.38 97 ASN A N 1
ATOM 756 C CA . ASN A 1 97 ? -10.528 -3.125 13.383 1.00 95.38 97 ASN A CA 1
ATOM 757 C C . ASN A 1 97 ? -9.379 -2.565 12.540 1.00 95.38 97 ASN A C 1
ATOM 759 O O . ASN A 1 97 ? -8.320 -3.186 12.470 1.00 95.38 97 ASN A O 1
ATOM 763 N N . LEU A 1 98 ? -9.563 -1.378 11.949 1.00 94.38 98 LEU A N 1
ATOM 764 C CA . LEU A 1 98 ? -8.523 -0.666 11.208 1.00 94.38 98 LEU A CA 1
ATOM 765 C C . LEU A 1 98 ? -7.299 -0.408 12.083 1.00 94.38 98 LEU A C 1
ATOM 767 O O . LEU A 1 98 ? -6.218 -0.872 11.742 1.00 94.38 98 LEU A O 1
ATOM 771 N N . LYS A 1 99 ? -7.487 0.229 13.246 1.00 94.56 99 LYS A N 1
ATOM 772 C CA . LYS A 1 99 ? -6.409 0.540 14.199 1.00 94.56 99 LYS A CA 1
ATOM 773 C C . LYS A 1 99 ? -5.568 -0.683 14.543 1.00 94.56 99 LYS A C 1
ATOM 775 O O . LYS A 1 99 ? -4.348 -0.602 14.571 1.00 94.56 99 LYS A O 1
ATOM 780 N N . HIS A 1 100 ? -6.217 -1.818 14.802 1.00 94.50 100 HIS A N 1
ATOM 781 C CA . HIS A 1 100 ? -5.500 -3.057 15.087 1.00 94.50 100 HIS A CA 1
ATOM 782 C C . HIS A 1 100 ? -4.779 -3.604 13.850 1.00 94.50 100 HIS A C 1
ATOM 784 O O . HIS A 1 100 ? -3.609 -3.978 13.924 1.00 94.50 100 HIS A O 1
ATOM 790 N N . SER A 1 101 ? -5.477 -3.634 12.713 1.00 95.00 101 SER A N 1
ATOM 791 C CA . SER A 1 101 ? -4.975 -4.223 11.474 1.00 95.00 101 SER A CA 1
ATOM 792 C C . SER A 1 101 ? -3.783 -3.457 10.905 1.00 95.00 101 SER A C 1
ATOM 794 O O . SER A 1 101 ? -2.917 -4.094 10.326 1.00 95.00 101 SER A O 1
ATOM 796 N N . THR A 1 102 ? -3.707 -2.132 11.070 1.00 94.25 102 THR A N 1
ATOM 797 C CA . THR A 1 102 ? -2.645 -1.279 10.500 1.00 94.25 102 THR A CA 1
ATOM 798 C C . THR A 1 102 ? -1.505 -0.971 11.469 1.00 94.25 102 THR A C 1
ATOM 800 O O . THR A 1 102 ? -0.495 -0.429 11.039 1.00 94.25 102 THR A O 1
ATOM 803 N N . ALA A 1 103 ? -1.610 -1.344 12.750 1.00 93.56 103 ALA A N 1
ATOM 804 C CA . ALA A 1 103 ? -0.658 -0.946 13.796 1.00 93.56 103 ALA A CA 1
ATOM 805 C C . ALA A 1 103 ? 0.813 -1.306 13.514 1.00 93.56 103 ALA A C 1
ATOM 807 O O . ALA A 1 103 ? 1.707 -0.657 14.038 1.00 93.56 103 ALA A O 1
ATOM 808 N N . PHE A 1 104 ? 1.075 -2.334 12.706 1.00 93.38 104 PHE A N 1
ATOM 809 C CA . PHE A 1 104 ? 2.424 -2.827 12.399 1.00 93.38 104 PHE A CA 1
ATOM 810 C C . PHE A 1 104 ? 3.085 -2.117 11.201 1.00 93.38 104 PHE A C 1
ATOM 812 O O . PHE A 1 104 ? 4.202 -2.467 10.833 1.00 93.38 104 PHE A O 1
ATOM 819 N N . LEU A 1 105 ? 2.396 -1.189 10.524 1.00 93.56 105 LEU A N 1
ATOM 820 C CA . LEU A 1 105 ? 2.887 -0.611 9.266 1.00 93.56 105 LEU A CA 1
ATOM 821 C C . LEU A 1 105 ? 4.214 0.125 9.422 1.00 93.56 105 LEU A C 1
ATOM 823 O O . LEU A 1 105 ? 5.069 -0.014 8.552 1.00 93.56 105 LEU A O 1
ATOM 827 N N . HIS A 1 106 ? 4.392 0.855 10.523 1.00 93.69 106 HIS A N 1
ATOM 828 C CA . HIS A 1 106 ? 5.636 1.564 10.822 1.00 93.69 106 HIS A CA 1
ATOM 829 C C . HIS A 1 106 ? 6.856 0.623 10.816 1.00 93.69 106 HIS A C 1
ATOM 831 O O . HIS A 1 106 ? 7.856 0.954 10.184 1.00 93.69 106 HIS A O 1
ATOM 837 N N . ASP A 1 107 ? 6.735 -0.588 11.382 1.00 93.56 107 ASP A N 1
ATOM 838 C CA . ASP A 1 107 ? 7.795 -1.610 11.358 1.00 93.56 107 ASP A CA 1
ATOM 839 C C . ASP A 1 107 ? 8.169 -2.025 9.923 1.00 93.56 107 ASP A C 1
ATOM 841 O O . ASP A 1 107 ? 9.319 -2.361 9.625 1.00 93.56 107 ASP A O 1
ATOM 845 N N . VAL A 1 108 ? 7.184 -2.056 9.015 1.00 94.50 108 VAL A N 1
ATOM 846 C CA . VAL A 1 108 ? 7.409 -2.411 7.605 1.00 94.50 108 VAL A CA 1
ATOM 847 C C . VAL A 1 108 ? 8.163 -1.298 6.889 1.00 94.50 108 VAL A C 1
ATOM 849 O O . VAL A 1 108 ? 9.098 -1.592 6.147 1.00 94.50 108 VAL A O 1
ATOM 852 N N . PHE A 1 109 ? 7.765 -0.043 7.116 1.00 93.31 109 PHE A N 1
ATOM 853 C CA . PHE A 1 109 ? 8.445 1.123 6.559 1.00 93.31 109 PHE A CA 1
ATOM 854 C C . PHE A 1 109 ? 9.905 1.163 6.995 1.00 93.31 109 PHE A C 1
ATOM 856 O O . PHE A 1 109 ? 10.777 1.169 6.133 1.00 93.31 109 PHE A O 1
ATOM 863 N N . GLU A 1 110 ? 10.165 1.105 8.302 1.00 93.31 110 GLU A N 1
ATOM 864 C CA . GLU A 1 110 ? 11.524 1.129 8.851 1.00 93.31 110 GLU A CA 1
ATOM 865 C C . GLU A 1 110 ? 12.383 0.023 8.232 1.00 93.31 110 GLU A C 1
ATOM 867 O O . GLU A 1 110 ? 13.472 0.281 7.727 1.00 93.31 110 GLU A O 1
ATOM 872 N N . MET A 1 111 ? 11.855 -1.201 8.149 1.00 92.88 111 MET A N 1
ATOM 873 C CA . MET A 1 111 ? 12.592 -2.312 7.554 1.00 92.88 111 MET A CA 1
ATOM 874 C C . MET A 1 111 ? 12.884 -2.115 6.060 1.00 92.88 111 MET A C 1
ATOM 876 O O . MET A 1 111 ? 13.967 -2.469 5.596 1.00 92.88 111 MET A O 1
ATOM 880 N N . TYR A 1 112 ? 11.944 -1.575 5.284 1.00 91.62 112 TYR A N 1
ATOM 881 C CA . TYR A 1 112 ? 12.184 -1.296 3.866 1.00 91.62 112 TYR A CA 1
ATOM 882 C C . TYR A 1 112 ? 13.198 -0.173 3.665 1.00 91.62 112 TYR A C 1
ATOM 884 O O . TYR A 1 112 ? 14.076 -0.310 2.811 1.00 91.62 112 TYR A O 1
ATOM 892 N N . GLU A 1 113 ? 13.130 0.885 4.470 1.00 90.62 113 GLU A N 1
ATOM 893 C CA . GLU A 1 113 ? 14.093 1.983 4.422 1.00 90.62 113 GLU A CA 1
ATOM 894 C C . GLU A 1 113 ? 15.501 1.530 4.828 1.00 90.62 113 GLU A C 1
ATOM 896 O O . GLU A 1 113 ? 16.472 1.884 4.160 1.00 90.62 113 GLU A O 1
ATOM 901 N N . GLU A 1 114 ? 15.629 0.682 5.854 1.00 92.06 114 GLU A N 1
ATOM 902 C CA . GLU A 1 114 ? 16.896 0.052 6.245 1.00 92.06 114 GLU A CA 1
ATOM 903 C C . GLU A 1 114 ? 17.461 -0.822 5.117 1.00 92.06 114 GLU A C 1
ATOM 905 O O . GLU A 1 114 ? 18.619 -0.671 4.718 1.00 92.06 114 GLU A O 1
ATOM 910 N N . ASN A 1 115 ? 16.639 -1.724 4.570 1.00 88.44 115 ASN A N 1
ATOM 911 C CA . ASN A 1 115 ? 17.072 -2.693 3.563 1.00 88.44 115 ASN A CA 1
ATOM 912 C C . ASN A 1 115 ? 17.491 -2.036 2.244 1.00 88.44 115 ASN A C 1
ATOM 914 O O . ASN A 1 115 ? 18.394 -2.539 1.575 1.00 88.44 115 ASN A O 1
ATOM 918 N N . LEU A 1 116 ? 16.817 -0.956 1.845 1.00 85.06 116 LEU A N 1
ATOM 919 C CA . LEU A 1 116 ? 17.113 -0.229 0.610 1.00 85.06 116 LEU A CA 1
ATOM 920 C C . LEU A 1 116 ? 18.062 0.953 0.830 1.00 85.06 116 LEU A C 1
ATOM 922 O O . LEU A 1 116 ? 18.567 1.513 -0.142 1.00 85.06 116 LEU A O 1
ATOM 926 N N . SER A 1 117 ? 18.324 1.317 2.089 1.00 88.38 117 SER A N 1
ATOM 927 C CA . SER A 1 117 ? 19.113 2.493 2.473 1.00 88.38 117 SER A CA 1
ATOM 928 C C . SER A 1 117 ? 18.610 3.786 1.818 1.00 88.38 117 SER A C 1
ATOM 930 O O . SER A 1 117 ? 19.386 4.695 1.514 1.00 88.38 117 SER A O 1
ATOM 932 N N . CYS A 1 118 ? 17.301 3.875 1.584 1.00 85.12 118 CYS A N 1
ATOM 933 C CA . CYS A 1 118 ? 16.642 5.037 1.007 1.00 85.12 118 CYS A CA 1
ATOM 934 C C . CYS A 1 118 ? 15.296 5.280 1.688 1.00 85.12 118 CYS A C 1
ATOM 936 O O . CYS A 1 118 ? 14.662 4.358 2.192 1.00 85.12 118 CYS A O 1
ATOM 938 N N . ARG A 1 119 ? 14.877 6.547 1.722 1.00 84.06 119 ARG A N 1
ATOM 939 C CA . ARG A 1 119 ? 13.592 6.931 2.312 1.00 84.06 119 ARG A CA 1
ATOM 940 C C . ARG A 1 119 ? 12.439 6.641 1.370 1.00 84.06 119 ARG A C 1
ATOM 942 O O . ARG A 1 119 ? 12.624 6.610 0.152 1.00 84.06 119 ARG A O 1
ATOM 949 N N . TYR A 1 120 ? 11.249 6.511 1.943 1.00 84.06 120 TYR A N 1
ATOM 950 C CA . TYR A 1 120 ? 10.028 6.378 1.172 1.00 84.06 120 TYR A CA 1
ATOM 951 C C . TYR A 1 120 ? 9.872 7.538 0.156 1.00 84.06 120 TYR A C 1
ATOM 953 O O . TYR A 1 120 ? 10.005 8.709 0.520 1.00 84.06 120 TYR A O 1
ATOM 961 N N . PRO A 1 121 ? 9.607 7.236 -1.128 1.00 75.75 121 PRO A N 1
ATOM 962 C CA . PRO A 1 121 ? 9.658 8.199 -2.234 1.00 75.75 121 PRO A CA 1
ATOM 963 C C . PRO A 1 121 ? 8.548 9.258 -2.240 1.00 75.75 121 PRO A C 1
ATOM 965 O O . PRO A 1 121 ? 8.709 10.305 -2.868 1.00 75.75 121 PRO A O 1
ATOM 968 N N . TYR A 1 122 ? 7.408 8.999 -1.593 1.00 81.94 122 TYR A N 1
ATOM 969 C CA . TYR A 1 122 ? 6.271 9.923 -1.570 1.00 81.94 122 TYR A CA 1
ATOM 970 C C . TYR A 1 122 ? 6.169 10.640 -0.224 1.00 81.94 122 TYR A C 1
ATOM 972 O O . TYR A 1 122 ? 6.544 10.105 0.811 1.00 81.94 122 TYR A O 1
ATOM 980 N N . THR A 1 123 ? 5.589 11.842 -0.223 1.00 81.50 123 THR A N 1
ATOM 981 C CA . THR A 1 123 ? 5.414 12.630 1.010 1.00 81.50 123 THR A CA 1
ATOM 982 C C . THR A 1 123 ? 4.393 12.031 1.973 1.00 81.50 123 THR A C 1
ATOM 984 O O . THR A 1 123 ? 4.486 12.256 3.171 1.00 81.50 123 THR A O 1
ATOM 987 N N . HIS A 1 124 ? 3.403 11.308 1.448 1.00 83.31 124 HIS A N 1
ATOM 988 C CA . HIS A 1 124 ? 2.337 10.693 2.231 1.00 83.31 124 HIS A CA 1
ATOM 989 C C . HIS A 1 124 ? 2.021 9.309 1.674 1.00 83.31 124 HIS A C 1
ATOM 991 O O . HIS A 1 124 ? 2.086 9.081 0.460 1.00 83.31 124 HIS A O 1
ATOM 997 N N . TYR A 1 125 ? 1.604 8.411 2.559 1.00 88.56 125 TYR A N 1
ATOM 998 C CA . TYR A 1 125 ? 1.067 7.106 2.204 1.00 88.56 125 TYR A CA 1
ATOM 999 C C . TYR A 1 125 ? -0.383 7.002 2.667 1.00 88.56 125 TYR A C 1
ATOM 1001 O O . TYR A 1 125 ? -0.692 7.170 3.847 1.00 88.56 125 TYR A O 1
ATOM 1009 N N . LYS A 1 126 ? -1.291 6.747 1.724 1.00 88.69 126 LYS A N 1
ATOM 1010 C CA . LYS A 1 126 ? -2.731 6.658 1.981 1.00 88.69 126 LYS A CA 1
ATOM 1011 C C . LYS A 1 126 ? -3.215 5.227 1.788 1.00 88.69 126 LYS A C 1
ATOM 1013 O O . LYS A 1 126 ? -3.030 4.661 0.713 1.00 88.69 126 LYS A O 1
ATOM 1018 N N . GLN A 1 127 ? -3.884 4.653 2.779 1.00 90.88 127 GLN A N 1
ATOM 1019 C CA . GLN A 1 127 ? -4.553 3.358 2.645 1.00 90.88 127 GLN A CA 1
ATOM 1020 C C . GLN A 1 127 ? -6.059 3.541 2.681 1.00 90.88 127 GLN A C 1
ATOM 1022 O O . GLN A 1 127 ? -6.576 4.116 3.631 1.00 90.88 127 GLN A O 1
ATOM 1027 N N . VAL A 1 128 ? -6.774 3.032 1.683 1.00 90.44 128 VAL A N 1
ATOM 1028 C CA . VAL A 1 128 ? -8.237 3.112 1.641 1.00 90.44 128 VAL A CA 1
ATOM 1029 C C . VAL A 1 128 ? -8.829 1.717 1.633 1.00 90.44 128 VAL A C 1
ATOM 1031 O O . VAL A 1 128 ? -8.562 0.930 0.729 1.00 90.44 128 VAL A O 1
ATOM 1034 N N . PHE A 1 129 ? -9.665 1.425 2.622 1.00 91.19 129 PHE A N 1
ATOM 1035 C CA . PHE A 1 129 ? -10.402 0.173 2.721 1.00 91.19 129 PHE A CA 1
ATOM 1036 C C . PHE A 1 129 ? -11.816 0.368 2.181 1.00 91.19 129 PHE A C 1
ATOM 1038 O O . PHE A 1 129 ? -12.608 1.128 2.744 1.00 91.19 129 PHE A O 1
ATOM 1045 N N . VAL A 1 130 ? -12.121 -0.320 1.083 1.00 86.94 130 VAL A N 1
ATOM 1046 C CA . VAL A 1 130 ? -13.394 -0.227 0.361 1.00 86.94 130 VAL A CA 1
ATOM 1047 C C . VAL A 1 130 ? -14.054 -1.600 0.334 1.00 86.94 130 VAL A C 1
ATOM 1049 O O . VAL A 1 130 ? -13.393 -2.617 0.114 1.00 86.94 130 VAL A O 1
ATOM 1052 N N . ASP A 1 131 ? -15.360 -1.633 0.586 1.00 83.62 131 ASP A N 1
ATOM 1053 C CA . ASP A 1 131 ? -16.137 -2.864 0.469 1.00 83.62 131 ASP A CA 1
ATOM 1054 C C . ASP A 1 131 ? -16.386 -3.207 -1.005 1.00 83.62 131 ASP A C 1
ATOM 1056 O O . ASP A 1 131 ? -16.513 -2.316 -1.843 1.00 83.62 131 ASP A O 1
ATOM 1060 N N . GLN A 1 132 ? -16.429 -4.499 -1.330 1.00 79.88 132 GLN A N 1
ATOM 1061 C CA . GLN A 1 132 ? -16.593 -4.993 -2.708 1.00 79.88 132 GLN A CA 1
ATOM 1062 C C . GLN A 1 132 ? -15.547 -4.464 -3.710 1.00 79.88 132 GLN A C 1
ATOM 1064 O O . GLN A 1 132 ? -15.833 -4.277 -4.895 1.00 79.88 132 GLN A O 1
ATOM 1069 N N . ALA A 1 133 ? -14.309 -4.245 -3.259 1.00 77.69 133 ALA A N 1
ATOM 1070 C CA . ALA A 1 133 ? -13.208 -3.931 -4.163 1.00 77.69 133 ALA A CA 1
ATOM 1071 C C . ALA A 1 133 ? -12.991 -5.069 -5.184 1.00 77.69 133 ALA A C 1
ATOM 1073 O O . ALA A 1 133 ? -13.008 -6.246 -4.817 1.00 77.69 133 ALA A O 1
ATOM 1074 N N . TYR A 1 134 ? -12.749 -4.715 -6.454 1.00 78.81 134 TYR A N 1
ATOM 1075 C CA . TYR A 1 134 ? -12.521 -5.682 -7.544 1.00 78.81 134 TYR A CA 1
ATOM 1076 C C . TYR A 1 134 ? -11.348 -6.630 -7.254 1.00 78.81 134 TYR A C 1
ATOM 1078 O O . TYR A 1 134 ? -11.412 -7.823 -7.539 1.00 78.81 134 TYR A O 1
ATOM 1086 N N . SER A 1 135 ? -10.297 -6.090 -6.637 1.00 82.38 135 SER A N 1
ATOM 1087 C CA . SER A 1 135 ? -9.130 -6.836 -6.175 1.00 82.38 135 SER A CA 1
ATOM 1088 C C . SER A 1 135 ? -8.995 -6.694 -4.664 1.00 82.38 135 SER A C 1
ATOM 1090 O O . SER A 1 135 ? -9.345 -5.663 -4.092 1.00 82.38 135 SER A O 1
ATOM 1092 N N . VAL A 1 136 ? -8.404 -7.699 -4.012 1.00 89.62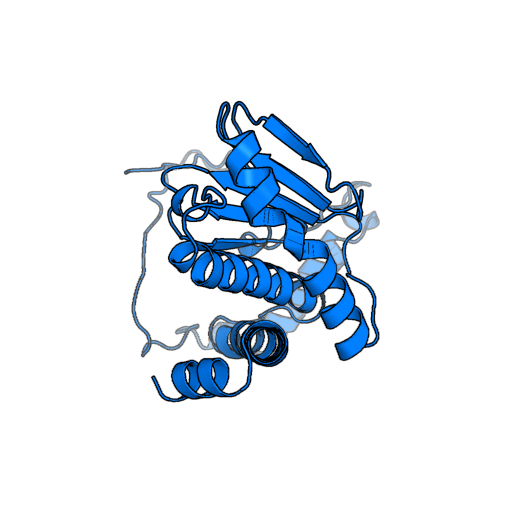 136 VAL A N 1
ATOM 1093 C CA . VAL A 1 136 ? -8.080 -7.645 -2.571 1.00 89.62 136 VAL A CA 1
ATOM 1094 C C . VAL A 1 136 ? -7.141 -6.473 -2.252 1.00 89.62 136 VAL A C 1
ATOM 1096 O O . VAL A 1 136 ? -7.200 -5.894 -1.168 1.00 89.62 136 VAL A O 1
ATOM 1099 N N . LYS A 1 137 ? -6.287 -6.122 -3.218 1.00 91.31 137 LYS A N 1
ATOM 1100 C CA . LYS A 1 137 ? -5.257 -5.094 -3.128 1.00 91.31 137 LYS A CA 1
ATOM 1101 C C . LYS A 1 137 ? -5.027 -4.458 -4.495 1.00 91.31 137 LYS A C 1
ATOM 1103 O O . LYS A 1 137 ? -4.899 -5.181 -5.482 1.00 91.31 137 LYS A O 1
ATOM 1108 N N . ALA A 1 138 ? -4.897 -3.139 -4.532 1.00 85.06 138 ALA A N 1
ATOM 1109 C CA . ALA A 1 138 ? -4.421 -2.380 -5.680 1.00 85.06 138 ALA A CA 1
ATOM 1110 C C . ALA A 1 138 ? -3.523 -1.229 -5.202 1.00 85.06 138 ALA A C 1
ATOM 1112 O O . ALA A 1 138 ? -3.974 -0.356 -4.459 1.00 85.06 138 ALA A O 1
ATOM 1113 N N . ALA A 1 139 ? -2.255 -1.243 -5.612 1.00 86.06 139 ALA A N 1
ATOM 1114 C CA . ALA A 1 139 ? -1.279 -0.213 -5.275 1.00 86.06 139 ALA A CA 1
ATOM 1115 C C . ALA A 1 139 ? -1.195 0.832 -6.399 1.00 86.06 139 ALA A C 1
ATOM 1117 O O . ALA A 1 139 ? -0.987 0.481 -7.558 1.00 86.06 139 ALA A O 1
ATOM 1118 N N . TYR A 1 140 ? -1.341 2.109 -6.050 1.00 82.44 140 TYR A N 1
ATOM 1119 C CA . TYR A 1 140 ? -1.187 3.259 -6.952 1.00 82.44 140 TYR A CA 1
ATOM 1120 C C . TYR A 1 140 ? -0.126 4.224 -6.407 1.00 82.44 140 TYR A C 1
ATOM 1122 O O . TYR A 1 140 ? 0.418 3.989 -5.331 1.00 82.44 140 TYR A O 1
ATOM 1130 N N . ALA A 1 141 ? 0.177 5.333 -7.089 1.00 75.62 141 ALA A N 1
ATOM 1131 C CA . ALA A 1 141 ? 1.098 6.324 -6.519 1.00 75.62 141 ALA A CA 1
ATOM 1132 C C . ALA A 1 141 ? 0.476 7.003 -5.294 1.00 75.62 141 ALA A C 1
ATOM 1134 O O . ALA A 1 141 ? -0.639 7.520 -5.365 1.00 75.62 141 ALA A O 1
ATOM 1135 N N . SER A 1 142 ? 1.204 7.027 -4.174 1.00 80.12 142 SER A N 1
ATOM 1136 C CA . SER A 1 142 ? 0.805 7.614 -2.879 1.00 80.12 142 SER A CA 1
ATOM 1137 C C . SER A 1 142 ? -0.451 7.035 -2.202 1.00 80.12 142 SER A C 1
ATOM 1139 O O . SER A 1 142 ? -0.694 7.333 -1.034 1.00 80.12 142 SER A O 1
ATOM 1141 N N . MET A 1 143 ? -1.238 6.194 -2.882 1.00 83.88 143 MET A N 1
ATOM 1142 C CA . MET A 1 143 ? -2.470 5.605 -2.354 1.00 83.88 143 MET A CA 1
ATOM 1143 C C . MET A 1 143 ? -2.596 4.122 -2.711 1.00 83.88 143 MET A C 1
ATOM 1145 O O . MET A 1 143 ? -2.358 3.720 -3.846 1.00 83.88 143 MET A O 1
ATOM 1149 N N . SER A 1 144 ? -2.978 3.299 -1.742 1.00 89.25 144 SER A N 1
ATOM 1150 C CA . SER A 1 144 ? -3.279 1.881 -1.928 1.00 89.25 144 SER A CA 1
ATOM 1151 C C . SER A 1 144 ? -4.719 1.597 -1.518 1.00 89.25 144 SER A C 1
ATOM 1153 O O . SER A 1 144 ? -5.167 2.030 -0.456 1.00 89.25 144 SER A O 1
ATOM 1155 N N . ILE A 1 145 ? -5.444 0.878 -2.370 1.00 88.06 145 ILE A N 1
ATOM 1156 C CA . ILE A 1 145 ? -6.836 0.489 -2.147 1.00 88.06 145 ILE A CA 1
ATOM 1157 C C . ILE A 1 145 ? -6.874 -0.988 -1.762 1.00 88.06 145 ILE A C 1
ATOM 1159 O O . ILE A 1 145 ? -6.276 -1.837 -2.428 1.00 88.06 145 ILE A O 1
ATOM 1163 N N . PHE A 1 146 ? -7.602 -1.293 -0.697 1.00 93.44 146 PHE A N 1
ATOM 1164 C CA . PHE A 1 146 ? -7.724 -2.621 -0.120 1.00 93.44 146 PHE A CA 1
ATOM 1165 C C . PHE A 1 146 ? -9.188 -3.001 0.067 1.00 93.44 146 PHE A C 1
ATOM 1167 O O . PHE A 1 146 ? -10.050 -2.143 0.257 1.00 93.44 146 PHE A O 1
ATOM 1174 N N . ASN A 1 147 ? -9.456 -4.303 0.071 1.00 93.06 147 ASN A N 1
ATOM 1175 C CA . ASN A 1 147 ? -10.764 -4.822 0.444 1.00 93.06 147 ASN A CA 1
ATOM 1176 C C . ASN A 1 147 ? -10.951 -4.776 1.976 1.00 93.06 147 ASN A C 1
ATOM 1178 O O . ASN A 1 147 ? -10.031 -5.088 2.741 1.00 93.06 147 ASN A O 1
ATOM 1182 N N . THR A 1 148 ? -12.151 -4.418 2.432 1.00 92.56 148 THR A N 1
ATOM 1183 C CA . THR A 1 148 ? -12.574 -4.467 3.845 1.00 92.56 148 THR A CA 1
ATOM 1184 C C . THR A 1 148 ? -12.437 -5.851 4.473 1.00 92.56 148 THR A C 1
ATOM 1186 O O . THR A 1 148 ? -12.268 -5.935 5.687 1.00 92.56 148 THR A O 1
ATOM 1189 N N . SER A 1 149 ? -12.417 -6.926 3.679 1.00 92.88 149 SER A N 1
ATOM 1190 C CA . SER A 1 149 ? -12.190 -8.301 4.146 1.00 92.88 149 SER A CA 1
ATOM 1191 C C . SER A 1 149 ? -10.860 -8.500 4.887 1.00 92.88 149 SER A C 1
ATOM 1193 O O . SER A 1 149 ? -10.695 -9.485 5.601 1.00 92.88 149 SER A O 1
ATOM 1195 N N . LEU A 1 150 ? -9.893 -7.594 4.711 1.00 94.19 150 LEU A N 1
ATOM 1196 C CA . LEU A 1 150 ? -8.607 -7.628 5.412 1.00 94.19 150 LEU A CA 1
ATOM 1197 C C . LEU A 1 150 ? -8.685 -7.056 6.838 1.00 94.19 150 LEU A C 1
ATOM 1199 O O . LEU A 1 150 ? -7.803 -7.320 7.662 1.00 94.19 150 LEU A O 1
ATOM 1203 N N . LEU A 1 151 ? -9.715 -6.271 7.147 1.00 95.06 151 LEU A N 1
ATOM 1204 C CA . LEU A 1 151 ? -9.889 -5.673 8.465 1.00 95.06 151 LEU A CA 1
ATOM 1205 C C . LEU A 1 151 ? -10.386 -6.724 9.454 1.00 95.06 151 LEU A C 1
ATOM 1207 O O . LEU A 1 151 ? -11.398 -7.382 9.230 1.00 95.06 151 LEU A O 1
ATOM 1211 N N . HIS A 1 152 ? -9.687 -6.860 10.576 1.00 95.25 152 HIS A N 1
ATOM 1212 C CA . HIS A 1 152 ? -10.013 -7.853 11.594 1.00 95.25 152 HIS A CA 1
ATOM 1213 C C . HIS A 1 152 ? -9.814 -7.314 13.010 1.00 95.25 152 HIS A C 1
ATOM 1215 O O . HIS A 1 152 ? -9.100 -6.340 13.252 1.00 95.25 152 HIS A O 1
ATOM 1221 N N . SER A 1 153 ? -10.488 -7.968 13.954 1.00 95.19 153 SER A N 1
ATOM 1222 C CA . SER A 1 153 ? -10.325 -7.723 15.384 1.00 95.19 153 SER A CA 1
ATOM 1223 C C . SER A 1 153 ? -9.116 -8.489 15.925 1.00 95.19 153 SER A C 1
ATOM 1225 O O . SER A 1 153 ? -8.751 -9.534 15.387 1.00 95.19 153 SER A O 1
ATOM 1227 N N . SER A 1 154 ? -8.563 -8.040 17.053 1.00 91.56 154 SER A N 1
ATOM 1228 C CA . SER A 1 154 ? -7.401 -8.655 17.717 1.00 91.56 154 SER A CA 1
ATOM 1229 C C . SER A 1 154 ? -7.589 -10.101 18.171 1.00 91.56 154 SER A C 1
ATOM 1231 O O . SER A 1 154 ? -6.625 -10.769 18.530 1.00 91.56 154 SER A O 1
ATOM 1233 N N . ARG A 1 155 ? -8.826 -10.602 18.158 1.00 92.81 155 ARG A N 1
ATOM 1234 C CA . ARG A 1 155 ? -9.147 -11.993 18.497 1.00 92.81 155 ARG A CA 1
ATOM 1235 C C . ARG A 1 155 ? -8.863 -12.973 17.354 1.00 92.81 155 ARG A C 1
ATOM 1237 O O . ARG A 1 155 ? -8.778 -14.167 17.611 1.00 92.81 155 ARG A O 1
ATOM 1244 N N . ILE A 1 156 ? -8.758 -12.495 16.110 1.00 93.31 156 ILE A N 1
ATOM 1245 C CA . ILE A 1 156 ? -8.629 -13.343 14.917 1.00 93.31 156 ILE A CA 1
ATOM 1246 C C . ILE A 1 156 ? -7.179 -13.313 14.435 1.00 93.31 156 ILE A C 1
ATOM 1248 O O . ILE A 1 156 ? -6.797 -12.461 13.638 1.00 93.31 156 ILE A O 1
ATOM 1252 N N . ILE A 1 157 ? -6.385 -14.263 14.922 1.00 90.62 157 ILE A N 1
ATOM 1253 C CA . ILE A 1 157 ? -4.942 -14.332 14.654 1.00 90.62 157 ILE A CA 1
ATOM 1254 C C . ILE A 1 157 ? -4.660 -14.788 13.213 1.00 90.62 157 ILE A C 1
ATOM 1256 O O . ILE A 1 157 ? -3.759 -14.263 12.562 1.00 90.62 157 ILE A O 1
ATOM 1260 N N . ASP A 1 158 ? -5.455 -15.716 12.678 1.00 92.06 158 ASP A N 1
ATOM 1261 C CA . ASP A 1 158 ? -5.226 -16.284 11.341 1.00 92.06 158 ASP A CA 1
ATOM 1262 C C . ASP A 1 158 ? -5.303 -15.217 10.238 1.00 92.06 158 ASP A C 1
ATOM 1264 O O . ASP A 1 158 ? -4.491 -15.190 9.311 1.00 92.06 158 ASP A O 1
ATOM 1268 N N . GLN A 1 159 ? -6.237 -14.271 10.382 1.00 93.94 159 GLN A N 1
ATOM 1269 C CA . GLN A 1 159 ? -6.399 -13.165 9.440 1.00 93.94 159 GLN A CA 1
ATOM 1270 C C . GLN A 1 159 ? -5.233 -12.171 9.514 1.00 93.94 159 GLN A C 1
ATOM 1272 O O . GLN A 1 159 ? -4.870 -11.573 8.499 1.00 93.94 159 GLN A O 1
ATOM 1277 N N . THR A 1 160 ? -4.595 -12.030 10.680 1.00 92.56 160 THR A N 1
ATOM 1278 C CA . THR A 1 160 ? -3.450 -11.135 10.871 1.00 92.56 160 THR A CA 1
ATOM 1279 C C . THR A 1 160 ? -2.306 -11.470 9.922 1.00 92.56 160 THR A C 1
ATOM 1281 O O . THR A 1 160 ? -1.731 -10.559 9.327 1.00 92.56 160 THR A O 1
ATOM 1284 N N . PHE A 1 161 ? -2.006 -12.753 9.706 1.00 91.81 161 PHE A N 1
ATOM 1285 C CA . PHE A 1 161 ? -0.960 -13.169 8.767 1.00 91.81 161 PHE A CA 1
ATOM 1286 C C . PHE A 1 161 ? -1.267 -12.712 7.340 1.00 91.81 161 PHE A C 1
ATOM 1288 O O . PHE A 1 161 ? -0.415 -12.117 6.679 1.00 91.81 161 PHE A O 1
ATOM 1295 N N . ILE A 1 162 ? -2.495 -12.946 6.875 1.00 93.12 162 ILE A N 1
ATOM 1296 C CA . ILE A 1 162 ? -2.926 -12.604 5.515 1.00 93.12 162 ILE A CA 1
ATOM 1297 C C . ILE A 1 162 ? -2.890 -11.088 5.321 1.00 93.12 162 ILE A C 1
ATOM 1299 O O . ILE A 1 162 ? -2.268 -10.596 4.379 1.00 93.12 162 ILE A O 1
ATOM 1303 N N . THR A 1 163 ? -3.499 -10.337 6.237 1.00 95.19 163 THR A N 1
ATOM 1304 C CA . THR A 1 163 ? -3.576 -8.878 6.153 1.00 95.19 163 THR A CA 1
ATOM 1305 C C . THR A 1 163 ? -2.194 -8.247 6.170 1.00 95.19 163 THR A C 1
ATOM 1307 O O . THR A 1 163 ? -1.886 -7.439 5.295 1.00 95.19 163 THR A O 1
ATOM 1310 N N . ARG A 1 164 ? -1.315 -8.665 7.089 1.00 94.19 164 ARG A N 1
ATOM 1311 C CA . ARG A 1 164 ? 0.050 -8.131 7.165 1.00 94.19 164 ARG A CA 1
ATOM 1312 C C . ARG A 1 164 ? 0.827 -8.335 5.874 1.00 94.19 164 ARG A C 1
ATOM 1314 O O . ARG A 1 164 ? 1.482 -7.413 5.396 1.00 94.19 164 ARG A O 1
ATOM 1321 N N . ARG A 1 165 ? 0.703 -9.520 5.276 1.00 92.38 165 ARG A N 1
ATOM 1322 C CA . ARG A 1 165 ? 1.338 -9.849 3.995 1.00 92.38 165 ARG A CA 1
ATOM 1323 C C . ARG A 1 165 ? 0.831 -8.965 2.862 1.00 92.38 165 ARG A C 1
ATOM 1325 O O . ARG A 1 165 ? 1.636 -8.415 2.119 1.00 92.38 165 ARG A O 1
ATOM 1332 N N . VAL A 1 166 ? -0.487 -8.812 2.741 1.00 94.81 166 VAL A N 1
ATOM 1333 C CA . VAL A 1 166 ? -1.104 -8.032 1.660 1.00 94.81 166 VAL A CA 1
ATOM 1334 C C . VAL A 1 166 ? -0.743 -6.547 1.761 1.00 94.81 166 VAL A C 1
ATOM 1336 O O . VAL A 1 166 ? -0.388 -5.938 0.751 1.00 94.81 166 VAL A O 1
ATOM 1339 N N . LEU A 1 167 ? -0.786 -5.972 2.966 1.00 95.12 167 LEU A N 1
ATOM 1340 C CA . LEU A 1 167 ? -0.424 -4.570 3.192 1.00 95.12 167 LEU A CA 1
ATOM 1341 C C . LEU A 1 167 ? 1.074 -4.324 2.950 1.00 95.12 167 LEU A C 1
ATOM 1343 O O . LEU A 1 167 ? 1.423 -3.352 2.283 1.00 95.12 167 LEU A O 1
ATOM 1347 N N . ALA A 1 168 ? 1.950 -5.219 3.423 1.00 94.75 168 ALA A N 1
ATOM 1348 C CA . ALA A 1 168 ? 3.388 -5.127 3.170 1.00 94.75 168 ALA A CA 1
ATOM 1349 C C . ALA A 1 168 ? 3.707 -5.232 1.669 1.00 94.75 168 ALA A C 1
ATOM 1351 O O . ALA A 1 168 ? 4.507 -4.462 1.146 1.00 94.75 168 ALA A O 1
ATOM 1352 N N . GLN A 1 169 ? 3.021 -6.122 0.945 1.00 93.31 169 GLN A N 1
ATOM 1353 C CA . GLN A 1 169 ? 3.185 -6.242 -0.501 1.00 93.31 169 GLN A CA 1
ATOM 1354 C C . GLN A 1 169 ? 2.740 -4.976 -1.251 1.00 93.31 169 GLN A C 1
ATOM 1356 O O . GLN A 1 169 ? 3.411 -4.579 -2.198 1.00 93.31 169 GLN A O 1
ATOM 1361 N N . ALA A 1 170 ? 1.627 -4.338 -0.866 1.00 92.75 170 ALA A N 1
ATOM 1362 C CA . ALA A 1 170 ? 1.212 -3.059 -1.464 1.00 92.75 170 ALA A CA 1
ATOM 1363 C C . ALA A 1 170 ? 2.259 -1.967 -1.240 1.00 92.75 170 ALA A C 1
ATOM 1365 O O . ALA A 1 170 ? 2.589 -1.227 -2.164 1.00 92.75 170 ALA A O 1
ATOM 1366 N N . LEU A 1 171 ? 2.804 -1.898 -0.024 1.00 92.06 171 LEU A N 1
ATOM 1367 C CA . LEU A 1 171 ? 3.837 -0.929 0.302 1.00 92.06 171 LEU A CA 1
ATOM 1368 C C . LEU A 1 171 ? 5.106 -1.160 -0.532 1.00 92.06 171 LEU A C 1
ATOM 1370 O O . LEU A 1 171 ? 5.639 -0.213 -1.103 1.00 92.06 171 LEU A O 1
ATOM 1374 N N . ALA A 1 172 ? 5.545 -2.414 -0.671 1.00 91.19 172 ALA A N 1
ATOM 1375 C CA . ALA A 1 172 ? 6.689 -2.771 -1.509 1.00 91.19 172 ALA A CA 1
ATOM 1376 C C . ALA A 1 172 ? 6.473 -2.386 -2.985 1.00 91.19 172 ALA A C 1
ATOM 1378 O O . ALA A 1 172 ? 7.384 -1.868 -3.629 1.00 91.19 172 ALA A O 1
ATOM 1379 N N . GLU A 1 173 ? 5.266 -2.598 -3.521 1.00 86.88 173 GLU A N 1
ATOM 1380 C CA . GLU A 1 173 ? 4.914 -2.203 -4.891 1.00 86.88 173 GLU A CA 1
ATOM 1381 C C . GLU A 1 173 ? 4.984 -0.687 -5.094 1.00 86.88 173 GLU A C 1
ATOM 1383 O O . GLU A 1 173 ? 5.472 -0.238 -6.128 1.00 86.88 173 GLU A O 1
ATOM 1388 N N . GLN A 1 174 ? 4.565 0.112 -4.111 1.00 83.69 174 GLN A N 1
ATOM 1389 C CA . GLN A 1 174 ? 4.686 1.568 -4.198 1.00 83.69 174 GLN A CA 1
ATOM 1390 C C . GLN A 1 174 ? 6.126 2.060 -4.067 1.00 83.69 174 GLN A C 1
ATOM 1392 O O . GLN A 1 174 ? 6.506 2.993 -4.775 1.00 83.69 174 GLN A O 1
ATOM 1397 N N . PHE A 1 175 ? 6.918 1.428 -3.196 1.00 79.75 175 PHE A N 1
ATOM 1398 C CA . PHE A 1 175 ? 8.312 1.797 -2.959 1.00 79.75 175 PHE A CA 1
ATOM 1399 C C . PHE A 1 175 ? 9.142 1.703 -4.245 1.00 79.75 175 PHE A C 1
ATOM 1401 O O . PHE A 1 175 ? 9.944 2.585 -4.521 1.00 79.75 175 PHE A O 1
ATOM 1408 N N . PHE A 1 176 ? 8.917 0.671 -5.066 1.00 73.19 176 PHE A N 1
ATOM 1409 C CA . PHE A 1 176 ? 9.603 0.525 -6.355 1.00 73.19 176 PHE A CA 1
ATOM 1410 C C . PHE A 1 176 ? 8.855 1.131 -7.537 1.00 73.19 176 PHE A C 1
ATOM 1412 O O . PHE A 1 176 ? 9.498 1.553 -8.497 1.00 73.19 176 PHE A O 1
ATOM 1419 N N . GLY A 1 177 ? 7.523 1.199 -7.481 1.00 64.94 177 GLY A N 1
ATOM 1420 C CA . GLY A 1 177 ? 6.692 1.680 -8.584 1.00 64.94 177 GLY A CA 1
ATOM 1421 C C . GLY A 1 177 ? 6.937 3.140 -8.973 1.00 64.94 177 GLY A C 1
ATOM 1422 O O . GLY A 1 177 ? 6.560 3.539 -10.068 1.00 64.94 177 GLY A O 1
ATOM 1423 N N . CYS A 1 178 ? 7.585 3.941 -8.117 1.00 62.28 178 CYS A N 1
ATOM 1424 C CA . CYS A 1 178 ? 8.044 5.287 -8.476 1.00 62.28 178 CYS A CA 1
ATOM 1425 C C . CYS A 1 178 ? 9.401 5.315 -9.199 1.00 62.28 178 CYS A C 1
ATOM 1427 O O . CYS A 1 178 ? 9.666 6.253 -9.944 1.00 62.28 178 CYS A O 1
ATOM 1429 N N . TYR A 1 179 ? 10.281 4.340 -8.941 1.00 65.06 179 TYR A N 1
ATOM 1430 C CA . TYR A 1 179 ? 11.652 4.322 -9.459 1.00 65.06 179 TYR A CA 1
ATOM 1431 C C . TYR A 1 179 ? 11.755 3.521 -10.754 1.00 65.06 179 TYR A C 1
ATOM 1433 O O . TYR A 1 179 ? 12.553 3.856 -11.625 1.00 65.06 179 TYR A O 1
ATOM 1441 N N . ILE A 1 180 ? 10.956 2.459 -10.874 1.00 71.44 180 ILE A N 1
ATOM 1442 C CA . ILE A 1 180 ? 10.942 1.563 -12.026 1.00 71.44 180 ILE A CA 1
ATOM 1443 C C . ILE A 1 180 ? 9.513 1.506 -12.554 1.00 71.44 180 ILE A C 1
ATOM 1445 O O . ILE A 1 180 ? 8.634 0.882 -11.958 1.00 71.44 180 ILE A O 1
ATOM 1449 N N . CYS A 1 181 ? 9.299 2.149 -13.698 1.00 67.94 181 CYS A N 1
ATOM 1450 C CA . CYS A 1 181 ? 8.046 2.078 -14.432 1.00 67.94 181 CYS A CA 1
ATOM 1451 C C . CYS A 1 181 ? 8.136 1.009 -15.520 1.00 67.94 181 CYS A C 1
ATOM 1453 O O . CYS A 1 181 ? 9.120 0.924 -16.252 1.00 67.94 181 CYS A O 1
ATOM 1455 N N . MET A 1 182 ? 7.072 0.225 -15.644 1.00 67.62 182 MET A N 1
ATOM 1456 C CA . MET A 1 182 ? 6.888 -0.728 -16.730 1.00 67.62 182 MET A CA 1
ATOM 1457 C C . MET A 1 182 ? 6.715 0.023 -18.060 1.00 67.62 182 MET A C 1
ATOM 1459 O O . MET A 1 182 ? 5.834 0.880 -18.159 1.00 67.62 182 MET A O 1
ATOM 1463 N N . GLN A 1 183 ? 7.532 -0.292 -19.069 1.00 67.88 183 GLN A N 1
ATOM 1464 C CA . GLN A 1 183 ? 7.386 0.284 -20.410 1.00 67.88 183 GLN A CA 1
ATOM 1465 C C . GLN A 1 183 ? 6.326 -0.477 -21.215 1.00 67.88 183 GLN A C 1
ATOM 1467 O O . GLN A 1 183 ? 5.408 0.138 -21.756 1.00 67.88 183 GLN A O 1
ATOM 1472 N N . ASP A 1 184 ? 6.414 -1.809 -21.222 1.00 74.38 184 ASP A N 1
ATOM 1473 C CA . ASP A 1 184 ? 5.454 -2.710 -21.858 1.00 74.38 184 ASP A CA 1
ATOM 1474 C C . ASP A 1 184 ? 4.931 -3.754 -20.865 1.00 74.38 184 ASP A C 1
ATOM 1476 O O . ASP A 1 184 ? 5.602 -4.102 -19.899 1.00 74.38 184 ASP A O 1
ATOM 1480 N N . TRP A 1 185 ? 3.749 -4.329 -21.118 1.00 73.81 185 TRP A N 1
ATOM 1481 C CA . TRP A 1 185 ? 3.175 -5.379 -20.254 1.00 73.81 185 TRP A CA 1
ATOM 1482 C C . TRP A 1 185 ? 4.076 -6.609 -20.083 1.00 73.81 185 TRP A C 1
ATOM 1484 O O . TRP A 1 185 ? 3.952 -7.325 -19.090 1.00 73.81 185 TRP A O 1
ATOM 1494 N N . SER A 1 186 ? 4.999 -6.842 -21.021 1.00 81.00 186 SER A N 1
ATOM 1495 C CA . SER A 1 186 ? 6.033 -7.870 -20.894 1.00 81.00 186 SER A CA 1
ATOM 1496 C C . SER A 1 186 ? 6.977 -7.637 -19.719 1.00 81.00 186 SER A C 1
ATOM 1498 O O . SER A 1 186 ? 7.584 -8.599 -19.268 1.00 81.00 186 SER A O 1
ATOM 1500 N N . ASP A 1 187 ? 7.080 -6.413 -19.199 1.00 75.56 187 ASP A N 1
ATOM 1501 C CA . ASP A 1 187 ? 7.982 -6.052 -18.102 1.00 75.56 187 ASP A CA 1
ATOM 1502 C C . ASP A 1 187 ? 7.263 -6.045 -16.742 1.00 75.56 187 ASP A C 1
ATOM 1504 O O . ASP A 1 187 ? 7.871 -5.750 -15.714 1.00 75.56 187 ASP A O 1
ATOM 1508 N N . ALA A 1 188 ? 5.977 -6.424 -16.698 1.00 76.31 188 ALA A N 1
ATOM 1509 C CA . ALA A 1 188 ? 5.184 -6.478 -15.465 1.00 76.31 188 ALA A CA 1
ATOM 1510 C C . ALA A 1 188 ? 5.833 -7.359 -14.388 1.00 76.31 188 ALA A C 1
ATOM 1512 O O . ALA A 1 188 ? 5.796 -7.036 -13.198 1.00 76.31 188 ALA A O 1
ATOM 1513 N N . TRP A 1 189 ? 6.471 -8.456 -14.812 1.00 83.94 189 TRP A N 1
ATOM 1514 C CA . TRP A 1 189 ? 7.162 -9.376 -13.911 1.00 83.94 189 TRP A CA 1
ATOM 1515 C C . TRP A 1 189 ? 8.309 -8.701 -13.156 1.00 83.94 189 TRP A C 1
ATOM 1517 O O . TRP A 1 189 ? 8.627 -9.143 -12.057 1.00 83.94 189 TRP A O 1
ATOM 1527 N N . LEU A 1 190 ? 8.921 -7.645 -13.703 1.00 84.00 190 LEU A N 1
ATOM 1528 C CA . LEU A 1 190 ? 10.028 -6.949 -13.056 1.00 84.00 190 LEU A CA 1
ATOM 1529 C C . LEU A 1 190 ? 9.522 -6.191 -11.827 1.00 84.00 190 LEU A C 1
ATOM 1531 O O . LEU A 1 190 ? 10.015 -6.401 -10.719 1.00 84.00 190 LEU A O 1
ATOM 1535 N N . CYS A 1 191 ? 8.487 -5.369 -12.008 1.00 79.25 191 CYS A N 1
ATOM 1536 C CA . CYS A 1 191 ? 7.869 -4.617 -10.918 1.00 79.25 191 CYS A CA 1
ATOM 1537 C C . CYS A 1 191 ? 7.281 -5.566 -9.863 1.00 79.25 191 CYS A C 1
ATOM 1539 O O . CYS A 1 191 ? 7.557 -5.420 -8.671 1.00 79.25 191 CYS A O 1
ATOM 1541 N N . SER A 1 192 ? 6.526 -6.584 -10.292 1.00 83.38 192 SER A N 1
ATOM 1542 C CA . SER A 1 192 ? 5.934 -7.566 -9.377 1.00 83.38 192 SER A CA 1
ATOM 1543 C C . SER A 1 192 ? 6.975 -8.468 -8.708 1.00 83.38 192 SER A C 1
ATOM 1545 O O . SER A 1 192 ? 6.799 -8.842 -7.552 1.00 83.38 192 SER A O 1
ATOM 1547 N N . GLY A 1 193 ? 8.063 -8.808 -9.398 1.00 87.69 193 GLY A N 1
ATOM 1548 C CA . GLY A 1 193 ? 9.125 -9.677 -8.897 1.00 87.69 193 GLY A CA 1
ATOM 1549 C C . GLY A 1 193 ? 10.002 -8.991 -7.855 1.00 87.69 193 GLY A C 1
ATOM 1550 O O . GLY A 1 193 ? 10.260 -9.573 -6.804 1.00 87.69 193 GLY A O 1
ATOM 1551 N N . ILE A 1 194 ? 10.405 -7.739 -8.094 1.00 86.38 194 ILE A N 1
ATOM 1552 C CA . ILE A 1 194 ? 11.211 -6.962 -7.139 1.00 86.38 194 ILE A CA 1
ATOM 1553 C C . ILE A 1 194 ? 10.392 -6.632 -5.887 1.00 86.38 194 ILE A C 1
ATOM 1555 O O . ILE A 1 194 ? 10.851 -6.877 -4.769 1.00 86.38 194 ILE A O 1
ATOM 1559 N N . ALA A 1 195 ? 9.155 -6.150 -6.056 1.00 88.00 195 ALA A N 1
ATOM 1560 C CA . ALA A 1 195 ? 8.247 -5.959 -4.927 1.00 88.00 195 ALA A CA 1
ATOM 1561 C C . ALA A 1 195 ? 7.998 -7.289 -4.195 1.00 88.00 195 ALA A C 1
ATOM 1563 O O . ALA A 1 195 ? 8.001 -7.337 -2.964 1.00 88.00 195 ALA A O 1
ATOM 1564 N N . GLY A 1 196 ? 7.877 -8.372 -4.971 1.00 89.44 196 GLY A N 1
ATOM 1565 C CA . GLY A 1 196 ? 7.819 -9.763 -4.539 1.00 89.44 196 GLY A CA 1
ATOM 1566 C C . GLY A 1 196 ? 8.925 -10.150 -3.567 1.00 89.44 196 GLY A C 1
ATOM 1567 O O . GLY A 1 196 ? 8.689 -10.622 -2.454 1.00 89.44 196 GLY A O 1
ATOM 1568 N N . TYR A 1 197 ? 10.154 -9.895 -3.990 1.00 90.25 197 TYR A N 1
ATOM 1569 C CA . TYR A 1 197 ? 11.348 -10.160 -3.212 1.00 90.25 197 TYR A CA 1
ATOM 1570 C C . TYR A 1 197 ? 11.365 -9.340 -1.918 1.00 90.25 197 TYR A C 1
ATOM 1572 O O . TYR A 1 197 ? 11.548 -9.906 -0.837 1.00 90.25 197 TYR A O 1
ATOM 1580 N N . LEU A 1 198 ? 11.090 -8.036 -1.990 1.00 89.62 198 LEU A N 1
ATOM 1581 C CA . LEU A 1 198 ? 11.124 -7.162 -0.818 1.00 89.62 198 LEU A CA 1
ATOM 1582 C C . LEU A 1 198 ? 10.086 -7.561 0.242 1.00 89.62 198 LEU A C 1
ATOM 1584 O O . LEU A 1 198 ? 10.416 -7.656 1.428 1.00 89.62 198 LEU A O 1
ATOM 1588 N N . TYR A 1 199 ? 8.848 -7.872 -0.152 1.00 90.75 199 TYR A N 1
ATOM 1589 C CA . TYR A 1 199 ? 7.873 -8.355 0.829 1.00 90.75 199 TYR A CA 1
ATOM 1590 C C . TYR A 1 199 ? 8.230 -9.744 1.363 1.00 90.75 199 TYR A C 1
ATOM 1592 O O . TYR A 1 199 ? 7.928 -10.056 2.513 1.00 90.75 199 TYR A O 1
ATOM 1600 N N . SER A 1 200 ? 8.894 -10.591 0.580 1.00 91.94 200 SER A N 1
ATOM 1601 C CA . SER A 1 200 ? 9.306 -11.908 1.062 1.00 91.94 200 SER A CA 1
ATOM 1602 C C . SER A 1 200 ? 10.392 -11.806 2.148 1.00 91.94 200 SER A C 1
ATOM 1604 O O . SER A 1 200 ? 10.362 -12.561 3.124 1.00 91.94 200 SER A O 1
ATOM 1606 N N . LEU A 1 201 ? 11.272 -10.797 2.070 1.00 92.19 201 LEU A N 1
ATOM 1607 C CA . LEU A 1 201 ? 12.190 -10.441 3.158 1.00 92.19 201 LEU A CA 1
ATOM 1608 C C . LEU A 1 201 ? 11.434 -10.008 4.42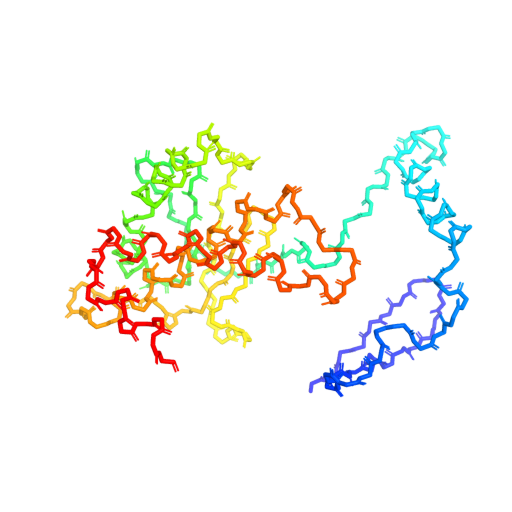1 1.00 92.19 201 LEU A C 1
ATOM 1610 O O . LEU A 1 201 ? 11.785 -10.450 5.517 1.00 92.19 201 LEU A O 1
ATOM 1614 N N . TYR A 1 202 ? 10.362 -9.217 4.272 1.00 93.25 202 TYR A N 1
ATOM 1615 C CA . TYR A 1 202 ? 9.477 -8.874 5.392 1.00 93.25 202 TYR A CA 1
ATOM 1616 C C . TYR A 1 202 ? 8.887 -10.129 6.039 1.00 93.25 202 TYR A C 1
ATOM 1618 O O . TYR A 1 202 ? 9.000 -10.304 7.249 1.00 93.25 202 TYR A O 1
ATOM 1626 N N . VAL A 1 203 ? 8.317 -11.035 5.240 1.00 92.62 203 VAL A N 1
ATOM 1627 C CA . VAL A 1 203 ? 7.718 -12.288 5.727 1.00 92.62 203 VAL A CA 1
ATOM 1628 C C . VAL A 1 203 ? 8.737 -13.115 6.507 1.00 92.62 203 VAL A C 1
ATOM 1630 O O . VAL A 1 203 ? 8.424 -13.616 7.585 1.00 92.62 203 VAL A O 1
ATOM 1633 N N . LYS A 1 204 ? 9.976 -13.201 6.016 1.00 93.50 204 LYS A N 1
ATOM 1634 C CA . LYS A 1 204 ? 11.062 -13.909 6.701 1.00 93.50 204 LYS A CA 1
ATOM 1635 C C . LYS A 1 204 ? 11.426 -13.275 8.050 1.00 93.50 204 LYS A C 1
ATOM 1637 O O . LYS A 1 204 ? 11.680 -14.021 8.995 1.00 93.50 204 LYS A O 1
ATOM 1642 N N . LYS A 1 205 ? 11.452 -11.938 8.151 1.00 92.62 205 LYS A N 1
ATOM 1643 C CA . LYS A 1 205 ? 11.742 -11.204 9.402 1.00 92.62 205 LYS A CA 1
ATOM 1644 C C . LYS A 1 205 ? 10.576 -11.302 10.393 1.00 92.62 205 LYS A C 1
ATOM 1646 O O . LYS A 1 205 ? 10.806 -11.583 11.562 1.00 92.62 205 LYS A O 1
ATOM 1651 N N . ALA A 1 206 ? 9.342 -11.110 9.927 1.00 91.31 206 ALA A N 1
ATOM 1652 C CA . ALA A 1 206 ? 8.149 -11.013 10.769 1.00 91.31 206 ALA A CA 1
ATOM 1653 C C . ALA A 1 206 ? 7.588 -12.373 11.217 1.00 91.31 206 ALA A C 1
ATOM 1655 O O . ALA A 1 206 ? 7.169 -12.513 12.363 1.00 91.31 206 ALA A O 1
ATOM 1656 N N . PHE A 1 207 ? 7.574 -13.374 10.332 1.00 91.38 207 PHE A N 1
ATOM 1657 C CA . PHE A 1 207 ? 6.958 -14.686 10.587 1.00 91.38 207 PHE A CA 1
ATOM 1658 C C . PHE A 1 207 ? 7.973 -15.833 10.674 1.00 91.38 207 PHE A C 1
ATOM 1660 O O . PHE A 1 207 ? 7.617 -16.974 10.967 1.00 91.38 207 PHE A O 1
ATOM 1667 N N . GLY A 1 208 ? 9.253 -15.536 10.454 1.00 92.75 208 GLY A N 1
ATOM 1668 C CA . GLY A 1 208 ? 10.341 -16.495 10.558 1.00 92.75 208 GLY A CA 1
ATOM 1669 C C . GLY A 1 208 ? 10.593 -17.304 9.285 1.00 92.75 208 GLY A C 1
ATOM 1670 O O . GLY A 1 208 ? 9.865 -17.269 8.291 1.00 92.75 208 GLY A O 1
ATOM 1671 N N . ASN A 1 209 ? 11.684 -18.070 9.318 1.00 92.06 209 ASN A N 1
ATOM 1672 C CA . ASN A 1 209 ? 12.205 -18.773 8.144 1.00 92.06 209 ASN A CA 1
ATOM 1673 C C . ASN A 1 209 ? 11.319 -19.946 7.684 1.00 92.06 209 ASN A C 1
ATOM 1675 O O . ASN A 1 209 ? 11.340 -20.304 6.509 1.00 92.06 209 ASN A O 1
ATOM 1679 N N . ASN A 1 210 ? 10.552 -20.548 8.597 1.00 92.38 210 ASN A N 1
ATOM 1680 C CA . ASN A 1 210 ? 9.678 -21.678 8.275 1.00 92.38 210 ASN A CA 1
ATOM 1681 C C . ASN A 1 210 ? 8.489 -21.234 7.419 1.00 92.38 210 ASN A C 1
ATOM 1683 O O . ASN A 1 210 ? 8.246 -21.839 6.378 1.00 92.38 210 ASN A O 1
ATOM 1687 N N . GLU A 1 211 ? 7.819 -20.146 7.809 1.00 89.25 211 GLU A N 1
ATOM 1688 C CA . GLU A 1 211 ? 6.703 -19.580 7.041 1.00 89.25 211 GLU A CA 1
ATOM 1689 C C . GLU A 1 211 ? 7.169 -19.107 5.661 1.00 89.25 211 GLU A C 1
ATOM 1691 O O . GLU A 1 211 ? 6.549 -19.408 4.644 1.00 89.25 211 GLU A O 1
ATOM 1696 N N . TYR A 1 212 ? 8.328 -18.447 5.602 1.00 90.31 212 TYR A N 1
ATOM 1697 C CA . TYR A 1 212 ? 8.943 -18.035 4.342 1.00 90.31 212 TYR A CA 1
ATOM 1698 C C . TYR A 1 212 ? 9.203 -19.218 3.392 1.00 90.31 212 TYR A C 1
ATOM 1700 O O . TYR A 1 212 ? 8.873 -19.150 2.209 1.00 90.31 212 TYR A O 1
ATOM 1708 N N . ARG A 1 213 ? 9.758 -20.329 3.901 1.00 90.25 213 ARG A N 1
ATOM 1709 C CA . ARG A 1 213 ? 10.002 -21.544 3.102 1.00 90.25 213 ARG A CA 1
ATOM 1710 C C . ARG A 1 213 ? 8.710 -22.200 2.640 1.00 90.25 213 ARG A C 1
ATOM 1712 O O . ARG A 1 213 ? 8.623 -22.583 1.479 1.00 90.25 213 ARG A O 1
ATOM 1719 N N . TYR A 1 214 ? 7.729 -22.315 3.533 1.00 89.50 214 TYR A N 1
ATOM 1720 C CA . TYR A 1 214 ? 6.415 -22.852 3.193 1.00 89.50 214 TYR A CA 1
ATOM 1721 C C . TYR A 1 214 ? 5.767 -22.046 2.067 1.00 89.50 214 TYR A C 1
ATOM 1723 O O . TYR A 1 214 ? 5.206 -22.621 1.139 1.00 89.50 214 TYR A O 1
ATOM 1731 N N . TRP A 1 215 ? 5.898 -20.721 2.113 1.00 82.75 215 TRP A N 1
ATOM 1732 C CA . TRP A 1 215 ? 5.342 -19.853 1.091 1.00 82.75 215 TRP A CA 1
ATOM 1733 C C . TRP A 1 215 ? 6.035 -19.987 -0.275 1.00 82.75 215 TRP A C 1
ATOM 1735 O O . TRP A 1 215 ? 5.344 -20.017 -1.285 1.00 82.75 215 TRP A O 1
ATOM 1745 N N . ILE A 1 216 ? 7.367 -20.102 -0.316 1.00 84.81 216 ILE A N 1
ATOM 1746 C CA . ILE A 1 216 ? 8.124 -20.232 -1.578 1.00 84.81 216 ILE A CA 1
ATOM 1747 C C . ILE A 1 216 ? 7.937 -21.594 -2.248 1.00 84.81 216 ILE A C 1
ATOM 1749 O O . ILE A 1 216 ? 8.018 -21.694 -3.467 1.00 84.81 216 ILE A O 1
ATOM 1753 N N . MET A 1 217 ? 7.747 -22.654 -1.463 1.00 83.75 217 MET A N 1
ATOM 1754 C CA . MET A 1 217 ? 7.622 -24.019 -1.987 1.00 83.75 217 MET A CA 1
ATOM 1755 C C . MET A 1 217 ? 6.232 -24.341 -2.551 1.00 83.75 217 MET A C 1
ATOM 1757 O O . MET A 1 217 ? 6.039 -25.444 -3.061 1.00 83.75 217 MET A O 1
ATOM 1761 N N . LYS A 1 218 ? 5.272 -23.427 -2.414 1.00 62.44 218 LYS A N 1
ATOM 1762 C CA . LYS A 1 218 ? 3.879 -23.613 -2.816 1.00 62.44 218 LYS A CA 1
ATOM 1763 C C . LYS A 1 218 ? 3.626 -23.057 -4.211 1.00 62.44 218 LYS A C 1
ATOM 1765 O O . LYS A 1 218 ? 2.881 -23.731 -4.952 1.00 62.44 218 LYS A O 1
#

Radius of gyration: 20.6 Å; chains: 1; bounding box: 41×53×56 Å